Protein AF-A0A7X2PUK7-F1 (afdb_monomer)

Radius of gyration: 22.52 Å; Cα contacts (8 Å, |Δi|>4): 638; chains: 1; bounding box: 55×41×62 Å

Secondary structure (DSSP, 8-state):
---EEEEEEEE-TTSPBP-SEEEEEEEESSSS--EEEEEEETTS-EEEEEEPPTTT-EEEEEEE-TTBPPEEEEEE--TTS-EEEEEEPPBPGGG--EEEPPPGGG-THHHHHHHT-TT-TT-TT--HHHHHTTS-HHHHHHHHHHHHHHHH-B-TTS-BSGGGEEEEEEE-SSEEEEEE-THHHHHHHHTTTTTSEEEE--TT--PPTTPEEEEEEEE--SSSEEEEEEEE-TTT--EEEEEEEE-TTTHHHHHTBSS---SSPPHHHHHHHHHHTT----S-EEE-

Mean predicted aligned error: 4.87 Å

Solvent-accessible surface area (backbone atoms only — not comparable to full-atom values): 15326 Å² total; per-residue (Å²): 129,54,74,25,30,38,40,36,39,43,21,31,48,86,69,46,58,37,86,49,55,28,36,38,40,33,41,38,75,83,59,99,58,69,47,73,49,69,75,39,61,28,66,44,79,39,76,52,69,60,33,49,30,51,95,69,13,42,28,40,38,36,42,40,37,91,46,33,44,37,31,47,49,78,47,66,25,45,66,99,46,67,25,78,49,78,46,62,38,44,72,28,68,94,43,53,78,49,68,53,66,63,58,66,91,71,44,62,75,57,35,58,33,34,52,52,14,58,63,25,63,96,37,78,85,24,34,26,62,60,34,59,75,64,49,53,70,53,33,47,45,17,50,34,43,53,47,38,51,27,52,69,42,59,43,88,86,70,48,30,53,40,80,33,53,54,24,45,40,35,74,39,33,48,35,38,32,28,36,35,47,69,62,50,62,55,45,50,60,59,20,37,82,75,56,50,28,44,80,49,86,43,84,89,63,78,64,63,83,81,31,40,80,71,55,21,34,29,38,67,53,93,51,62,21,49,32,46,31,35,26,35,25,84,87,82,66,48,31,36,32,48,35,36,59,44,50,87,78,20,66,42,63,75,49,31,38,79,63,87,83,78,74,81,71,49,28,65,55,51,44,42,43,34,32,51,71,67,69,40,74,49,70,60,45,83,35,101

Foldseek 3Di:
DFWEKAKEAEAALQRQFDQFFKKKWKAFPPDRDIDIDGRDGNNDTDMDTRAHAPPRRKTWMWMGDPQFFIFIDIDHTHPPDYHYDYAYTYGDPVNFPDKFFDQLVPLPLVQQQQQLAQAAPPQHRDGRNRSQVPDDPLQNLQSLLQLLQQCVDAFPVRHGNNVFFRYWHYTDSFWTKTWGDPVSVVRLVVCVVVQQKDWDDPVVPDDDPPWDWDTKIWGPDPAQIWIWTWTARPVVRIIMTTIGTDRVVPLCVVNVGPDPPDDPDTSSSSCSCCSNPVVGDSRMDTDD

Structure (mmCIF, N/CA/C/O backbone):
data_AF-A0A7X2PUK7-F1
#
_entry.id   AF-A0A7X2PUK7-F1
#
loop_
_atom_site.group_PDB
_atom_site.id
_atom_site.type_symbol
_atom_site.label_atom_id
_atom_site.label_alt_id
_atom_site.label_comp_id
_atom_site.label_asym_id
_atom_site.label_entity_id
_atom_site.label_seq_id
_atom_site.pdbx_PDB_ins_code
_atom_site.Cartn_x
_atom_site.Cartn_y
_atom_site.Cartn_z
_atom_site.occupancy
_atom_site.B_iso_or_equiv
_atom_site.auth_seq_id
_atom_site.auth_comp_id
_atom_site.auth_asym_id
_atom_site.auth_atom_id
_atom_site.pdbx_PDB_model_num
ATOM 1 N N . MET A 1 1 ? -25.308 5.442 38.812 1.00 70.06 1 MET A N 1
ATOM 2 C CA . MET A 1 1 ? -24.515 4.326 38.249 1.00 70.06 1 MET A CA 1
ATOM 3 C C . MET A 1 1 ? -24.231 4.661 36.797 1.00 70.06 1 MET A C 1
ATOM 5 O O . MET A 1 1 ? -25.097 5.298 36.216 1.00 70.06 1 MET A O 1
ATOM 9 N N . PRO A 1 2 ? -23.060 4.310 36.242 1.00 85.81 2 PRO A N 1
ATOM 10 C CA . PRO A 1 2 ? -22.762 4.585 34.840 1.00 85.81 2 PRO A CA 1
ATOM 11 C C . PRO A 1 2 ? -23.729 3.821 33.926 1.00 85.81 2 PRO A C 1
ATOM 13 O O . PRO A 1 2 ? -23.904 2.613 34.087 1.00 85.81 2 PRO A O 1
ATOM 16 N N . ASP A 1 3 ? -24.352 4.530 32.994 1.00 92.31 3 ASP A N 1
ATOM 17 C CA . ASP A 1 3 ? -25.364 4.054 32.044 1.00 92.31 3 ASP A CA 1
ATOM 18 C C . ASP A 1 3 ? -25.011 4.369 30.580 1.00 92.31 3 ASP A C 1
ATOM 20 O O . ASP A 1 3 ? -25.709 3.922 29.666 1.00 92.31 3 ASP A O 1
ATOM 24 N N . GLY A 1 4 ? -23.882 5.046 30.357 1.00 96.44 4 GLY A N 1
ATOM 25 C CA . GLY A 1 4 ? -23.347 5.349 29.041 1.00 96.44 4 GLY A CA 1
ATOM 26 C C . GLY A 1 4 ? -23.057 4.090 28.227 1.00 96.44 4 GLY A C 1
ATOM 27 O O . GLY A 1 4 ? -22.739 3.015 28.760 1.00 96.44 4 GLY A O 1
ATOM 28 N N . LYS A 1 5 ? -23.168 4.238 26.906 1.00 97.38 5 LYS A N 1
ATOM 29 C CA . LYS A 1 5 ? -23.023 3.152 25.932 1.00 97.38 5 LYS A CA 1
ATOM 30 C C . LYS A 1 5 ? -22.061 3.532 24.817 1.00 97.38 5 LYS A C 1
ATOM 32 O O . LYS A 1 5 ? -22.002 4.689 24.403 1.00 97.38 5 LYS A O 1
ATOM 37 N N . LEU A 1 6 ? -21.357 2.530 24.311 1.00 97.88 6 LEU A N 1
ATOM 38 C CA . LEU A 1 6 ? -20.517 2.600 23.128 1.00 97.88 6 LEU A CA 1
ATOM 39 C C . LEU A 1 6 ? -20.984 1.533 22.135 1.00 97.88 6 LEU A C 1
ATOM 41 O O . LEU A 1 6 ? -20.973 0.348 22.452 1.00 97.88 6 LEU A O 1
ATOM 45 N N . GLU A 1 7 ? -21.407 1.976 20.960 1.00 98.06 7 GLU A N 1
ATOM 46 C CA . GLU A 1 7 ? -21.759 1.157 19.802 1.00 98.06 7 GLU A CA 1
ATOM 47 C C . GLU A 1 7 ? -20.549 1.132 18.856 1.00 98.06 7 GLU A C 1
ATOM 49 O O . GLU A 1 7 ? -20.041 2.189 18.461 1.00 98.06 7 GLU A O 1
ATOM 54 N N . LEU A 1 8 ? -20.064 -0.070 18.548 1.00 97.12 8 LEU A N 1
ATOM 55 C CA . LEU A 1 8 ? -18.836 -0.320 17.802 1.00 97.12 8 LEU A CA 1
ATOM 56 C C . LEU A 1 8 ? -19.111 -1.114 16.537 1.00 97.12 8 LEU A C 1
ATOM 58 O O . LEU A 1 8 ? -19.755 -2.159 16.577 1.00 97.12 8 LEU A O 1
ATOM 62 N N . GLU A 1 9 ? -18.532 -0.642 15.447 1.00 97.50 9 GLU A N 1
ATOM 63 C CA . GLU A 1 9 ? -18.401 -1.380 14.199 1.00 97.50 9 GLU A CA 1
ATOM 64 C C . GLU A 1 9 ? -16.918 -1.596 13.922 1.00 97.50 9 GLU A C 1
ATOM 66 O O . GLU A 1 9 ? -16.118 -0.661 14.017 1.00 97.50 9 GLU A O 1
ATOM 71 N N . LEU A 1 10 ? -16.538 -2.831 13.614 1.00 97.19 10 LEU A N 1
ATOM 72 C CA . LEU A 1 10 ? -15.151 -3.198 13.375 1.00 97.19 10 LEU A CA 1
ATOM 73 C C . LEU A 1 10 ? -15.023 -3.676 11.937 1.00 97.19 10 LEU A C 1
ATOM 75 O O . LEU A 1 10 ? -15.649 -4.660 11.552 1.00 97.19 10 LEU A O 1
ATOM 79 N N . MET A 1 11 ? -14.226 -2.957 11.159 1.00 96.88 11 MET A N 1
ATOM 80 C CA . MET A 1 11 ? -14.110 -3.138 9.717 1.00 96.88 11 MET A CA 1
ATOM 81 C C . MET A 1 11 ? -12.669 -3.471 9.340 1.00 96.88 11 MET A C 1
ATOM 83 O O . MET A 1 11 ? -11.735 -3.099 10.053 1.00 96.88 11 MET A O 1
ATOM 87 N N . ASP A 1 12 ? -12.467 -4.138 8.214 1.00 96.00 12 ASP A N 1
ATOM 88 C CA . ASP A 1 12 ? -11.157 -4.240 7.581 1.00 96.00 12 ASP A CA 1
ATOM 89 C C . ASP A 1 12 ? -10.825 -2.974 6.761 1.00 96.00 12 ASP A C 1
ATOM 91 O O . ASP A 1 12 ? -11.570 -1.988 6.750 1.00 96.00 12 ASP A O 1
ATOM 95 N N . VAL A 1 13 ? -9.680 -2.975 6.070 1.00 96.19 13 VAL A N 1
ATOM 96 C CA . VAL A 1 13 ? -9.261 -1.843 5.220 1.00 96.19 13 VAL A CA 1
ATOM 97 C C . VAL A 1 13 ? -10.134 -1.640 3.978 1.00 96.19 13 VAL A C 1
ATOM 99 O O . VAL A 1 13 ? -10.031 -0.591 3.351 1.00 96.19 13 VAL A O 1
ATOM 102 N N . HIS A 1 14 ? -10.988 -2.602 3.627 1.00 95.94 14 HIS A N 1
ATOM 103 C CA . HIS A 1 14 ? -11.957 -2.505 2.535 1.00 95.94 14 HIS A CA 1
ATOM 104 C C . HIS A 1 14 ? -13.332 -2.012 3.007 1.00 95.94 14 HIS A C 1
ATOM 106 O O . HIS A 1 14 ? -14.217 -1.797 2.179 1.00 95.94 14 HIS A O 1
ATOM 112 N N . GLY A 1 15 ? -13.504 -1.784 4.313 1.00 94.88 15 GLY A N 1
ATOM 113 C CA . GLY A 1 15 ? -14.773 -1.367 4.903 1.00 94.88 15 GLY A CA 1
ATOM 114 C C . GLY A 1 15 ? -15.746 -2.524 5.130 1.00 94.88 15 GLY A C 1
ATOM 115 O O . GLY A 1 15 ? -16.933 -2.276 5.334 1.00 94.88 15 GLY A O 1
ATOM 116 N N . GLU A 1 16 ? -15.269 -3.770 5.088 1.00 94.81 16 GLU A N 1
ATOM 117 C CA . GLU A 1 16 ? -16.078 -4.959 5.348 1.00 94.81 16 GLU A CA 1
ATOM 118 C C . GLU A 1 16 ? -16.019 -5.332 6.839 1.00 94.81 16 GLU A C 1
ATOM 120 O O . GLU A 1 16 ? -14.943 -5.243 7.440 1.00 94.81 16 GLU A O 1
ATOM 125 N N . PRO A 1 17 ? -17.134 -5.759 7.467 1.00 95.50 17 PRO A N 1
ATOM 126 C CA . PRO A 1 17 ? -17.125 -6.194 8.860 1.00 95.50 17 PRO A CA 1
ATOM 127 C C . PRO A 1 17 ? -16.143 -7.341 9.091 1.00 95.50 17 PRO A C 1
ATOM 129 O O . PRO A 1 17 ? -16.107 -8.304 8.323 1.00 95.50 17 PRO A O 1
ATOM 132 N N . ILE A 1 18 ? -15.377 -7.281 10.180 1.00 93.69 18 ILE A N 1
ATOM 133 C CA . ILE A 1 18 ? -14.455 -8.371 10.508 1.00 93.69 18 ILE A CA 1
ATOM 134 C C . ILE A 1 18 ? -15.260 -9.608 10.954 1.00 93.69 18 ILE A C 1
ATOM 136 O O . ILE A 1 18 ? -15.972 -9.598 11.955 1.00 93.69 18 ILE A O 1
ATOM 140 N N . GLY A 1 19 ? -15.156 -10.703 10.202 1.00 91.62 19 GLY A N 1
ATOM 141 C CA . GLY A 1 19 ? -15.958 -11.921 10.396 1.00 91.62 19 GLY A CA 1
ATOM 142 C C . GLY A 1 19 ? -15.490 -12.850 11.524 1.00 91.62 19 GLY A C 1
ATOM 143 O O . GLY A 1 19 ? -15.599 -14.065 11.389 1.00 91.62 19 GLY A O 1
ATOM 144 N N . GLN A 1 20 ? -14.915 -12.315 12.603 1.00 93.94 20 GLN A N 1
ATOM 145 C CA . GLN A 1 20 ? -14.344 -13.103 13.702 1.00 93.94 20 GLN A CA 1
ATOM 146 C C . GLN A 1 20 ? -14.719 -12.536 15.073 1.00 93.94 20 GLN A C 1
ATOM 148 O O . GLN A 1 20 ? -15.108 -11.377 15.204 1.00 93.94 20 GLN A O 1
ATOM 153 N N . HIS A 1 21 ? -14.549 -13.345 16.116 1.00 96.69 21 HIS A N 1
ATOM 154 C CA . HIS A 1 21 ? -14.713 -12.883 17.489 1.00 96.69 21 HIS A CA 1
ATOM 155 C C . HIS A 1 21 ? -13.504 -12.059 17.955 1.00 96.69 21 HIS A C 1
ATOM 157 O O . HIS A 1 21 ? -12.359 -12.345 17.593 1.00 96.69 21 HIS A O 1
ATOM 163 N N . VAL A 1 22 ? -13.755 -11.045 18.785 1.00 97.19 22 VAL A N 1
ATOM 164 C CA . VAL A 1 22 ? -12.729 -10.120 19.292 1.00 97.19 22 VAL A CA 1
ATOM 165 C C . VAL A 1 22 ? -12.821 -9.907 20.799 1.00 97.19 22 VAL A C 1
ATOM 167 O O . VAL A 1 22 ? -13.838 -10.181 21.438 1.00 97.19 22 VAL A O 1
ATOM 170 N N . ASN A 1 23 ? -11.753 -9.357 21.372 1.00 97.69 23 ASN A N 1
ATOM 171 C CA . ASN A 1 23 ? -11.742 -8.836 22.733 1.00 97.69 23 ASN A CA 1
ATOM 172 C C . ASN A 1 23 ? -11.600 -7.313 22.709 1.00 97.69 23 ASN A C 1
ATOM 174 O O . ASN A 1 23 ? -10.726 -6.774 22.036 1.00 97.69 23 ASN A O 1
ATOM 178 N N . ILE A 1 24 ? -12.434 -6.620 23.481 1.00 97.69 24 ILE A N 1
ATOM 179 C CA . ILE A 1 24 ? -12.410 -5.164 23.617 1.00 97.69 24 ILE A CA 1
ATOM 180 C C . ILE A 1 24 ? -12.149 -4.813 25.074 1.00 97.69 24 ILE A C 1
ATOM 182 O O . ILE A 1 24 ? -12.892 -5.219 25.971 1.00 97.69 24 ILE A O 1
ATOM 186 N N . PHE A 1 25 ? -11.118 -4.011 25.299 1.00 97.69 25 PHE A N 1
ATOM 187 C CA . PHE A 1 25 ? -10.720 -3.512 26.605 1.00 97.69 25 PHE A CA 1
ATOM 188 C C . PHE A 1 25 ? -10.904 -1.999 26.631 1.00 97.69 25 PHE A C 1
ATOM 190 O O . PHE A 1 25 ? -10.373 -1.280 25.793 1.00 97.69 25 PHE A O 1
ATOM 197 N N . LEU A 1 26 ? -11.653 -1.500 27.605 1.00 97.56 26 LEU A N 1
ATOM 198 C CA . LEU A 1 26 ? -11.890 -0.079 27.825 1.00 97.56 26 LEU A CA 1
ATOM 199 C C . LEU A 1 26 ? -11.340 0.279 29.194 1.00 97.56 26 LEU A C 1
ATOM 201 O O . LEU A 1 26 ? -11.900 -0.113 30.216 1.00 97.56 26 LEU A O 1
ATOM 205 N N . ARG A 1 27 ? -10.248 1.037 29.207 1.00 96.62 27 ARG A N 1
ATOM 206 C CA . ARG A 1 27 ? -9.624 1.531 30.430 1.00 96.62 27 ARG A CA 1
ATOM 207 C C . ARG A 1 27 ? -10.014 2.978 30.663 1.00 96.62 27 ARG A C 1
ATOM 209 O O . ARG A 1 27 ? -9.661 3.851 29.863 1.00 96.62 27 ARG A O 1
ATOM 216 N N . HIS A 1 28 ? -10.720 3.247 31.751 1.00 96.12 28 HIS A N 1
ATOM 217 C CA . HIS A 1 28 ? -11.090 4.616 32.091 1.00 96.12 28 HIS A CA 1
ATOM 218 C C . HIS A 1 28 ? -9.831 5.415 32.473 1.00 96.12 28 HIS A C 1
ATOM 220 O O . HIS A 1 28 ? -8.914 4.887 33.099 1.00 96.12 28 HIS A O 1
ATOM 226 N N . GLN A 1 29 ? -9.737 6.681 32.054 1.00 93.94 29 GLN A N 1
ATOM 227 C CA . GLN A 1 29 ? -8.478 7.437 32.173 1.00 93.94 29 GLN A CA 1
ATOM 228 C C . GLN A 1 29 ? -8.237 8.087 33.541 1.00 93.94 29 GLN A C 1
ATOM 230 O O . GLN A 1 29 ? -7.104 8.442 33.854 1.00 93.94 29 GLN A O 1
ATOM 235 N N . THR A 1 30 ? -9.275 8.236 34.365 1.00 90.12 30 THR A N 1
ATOM 236 C CA . THR A 1 30 ? -9.157 8.832 35.712 1.00 90.12 30 THR A CA 1
ATOM 237 C C . THR A 1 30 ? -9.736 7.961 36.831 1.00 90.12 30 THR A C 1
ATOM 239 O O . THR A 1 30 ? -9.083 7.744 37.845 1.00 90.12 30 THR A O 1
ATOM 242 N N . LEU A 1 31 ? -10.957 7.457 36.659 1.00 91.31 31 LEU A N 1
ATOM 243 C CA . LEU A 1 31 ? -11.645 6.565 37.595 1.00 91.31 31 LEU A CA 1
ATOM 244 C C . LEU A 1 31 ? -11.269 5.090 37.392 1.00 91.31 31 LEU A C 1
ATOM 246 O O . LEU A 1 31 ? -10.912 4.680 36.292 1.00 91.31 31 LEU A O 1
ATOM 250 N N . SER A 1 32 ? -11.454 4.271 38.430 1.00 89.62 32 SER A N 1
ATOM 251 C CA . SER A 1 32 ? -11.362 2.806 38.349 1.00 89.62 32 SER A CA 1
ATOM 252 C C . SER A 1 32 ? -12.644 2.207 37.757 1.00 89.62 32 SER A C 1
ATOM 254 O O . SER A 1 32 ? -13.437 1.584 38.463 1.00 89.62 32 SER A O 1
ATOM 256 N N . ASN A 1 33 ? -12.883 2.437 36.465 1.00 92.06 33 ASN A N 1
ATOM 257 C CA . ASN A 1 33 ? -14.033 1.895 35.737 1.00 92.06 33 ASN A CA 1
ATOM 258 C C . ASN A 1 33 ? -13.591 1.186 34.456 1.00 92.06 33 ASN A C 1
ATOM 260 O O . ASN A 1 33 ? -13.896 1.626 33.355 1.00 92.06 33 ASN A O 1
ATOM 264 N N . ASP A 1 34 ? -12.870 0.083 34.592 1.00 95.06 34 ASP A N 1
ATOM 265 C CA . ASP A 1 34 ? -12.449 -0.688 33.427 1.00 95.06 34 ASP A CA 1
ATOM 266 C C . ASP A 1 34 ? -13.572 -1.623 32.969 1.00 95.06 34 ASP A C 1
ATOM 268 O O . ASP A 1 34 ? -14.269 -2.244 33.777 1.00 95.06 34 ASP A O 1
ATOM 272 N N . ARG A 1 35 ? -13.759 -1.720 31.653 1.00 96.12 35 ARG A N 1
ATOM 273 C CA . ARG A 1 35 ? -14.722 -2.625 31.022 1.00 96.12 35 ARG A CA 1
ATOM 274 C C . ARG A 1 35 ? -14.009 -3.550 30.058 1.00 96.12 35 ARG A C 1
ATOM 276 O O . ARG A 1 35 ? -13.063 -3.158 29.382 1.00 96.12 35 ARG A O 1
ATOM 283 N N . VAL A 1 36 ? -14.498 -4.781 29.988 1.00 96.19 36 VAL A N 1
ATOM 284 C CA . VAL A 1 36 ? -14.017 -5.775 29.035 1.00 96.19 36 VAL A CA 1
ATOM 285 C C . VAL A 1 36 ? -15.223 -6.446 28.399 1.00 96.19 36 VAL A C 1
ATOM 287 O O . VAL A 1 36 ? -16.085 -6.956 29.114 1.00 96.19 36 VAL A O 1
ATOM 290 N N . ALA A 1 37 ? -15.271 -6.452 27.072 1.00 96.19 37 ALA A N 1
ATOM 291 C CA . ALA A 1 37 ? -16.156 -7.309 26.298 1.00 96.19 37 ALA A CA 1
ATOM 292 C C . ALA A 1 37 ? -15.284 -8.400 25.671 1.00 96.19 37 ALA A C 1
ATOM 294 O O . ALA A 1 37 ? -14.390 -8.099 24.884 1.00 96.19 37 ALA A O 1
ATOM 295 N N . ARG A 1 38 ? -15.471 -9.649 26.102 1.00 96.44 38 ARG A N 1
ATOM 296 C CA . ARG A 1 38 ? -14.668 -10.788 25.642 1.00 96.44 38 ARG A CA 1
ATOM 297 C C . ARG A 1 38 ? -15.444 -11.593 24.624 1.00 96.44 38 ARG A C 1
ATOM 299 O O . ARG A 1 38 ? -16.647 -11.759 24.806 1.00 96.44 38 ARG A O 1
ATOM 306 N N . ASP A 1 39 ? -14.722 -12.129 23.650 1.00 96.25 39 ASP A N 1
ATOM 307 C CA . ASP A 1 39 ? -15.243 -13.097 22.685 1.00 96.25 39 ASP A CA 1
ATOM 308 C C . ASP A 1 39 ? -16.547 -12.635 22.008 1.00 96.25 39 ASP A C 1
ATOM 310 O O . ASP A 1 39 ? -17.509 -13.389 21.876 1.00 96.25 39 ASP A O 1
ATOM 314 N N . VAL A 1 40 ? -16.604 -11.356 21.628 1.00 96.44 40 VAL A N 1
ATOM 315 C CA . VAL A 1 40 ? -17.785 -10.770 20.982 1.00 96.44 40 VAL A CA 1
ATOM 316 C C . VAL A 1 40 ? -17.692 -10.909 19.469 1.00 96.44 40 VAL A C 1
ATOM 318 O O . VAL A 1 40 ? -16.634 -10.662 18.894 1.00 96.44 40 VAL A O 1
ATOM 321 N N . ASP A 1 41 ? -18.801 -11.285 18.837 1.00 96.19 41 ASP A N 1
ATOM 322 C CA . ASP A 1 41 ? -18.920 -11.392 17.382 1.00 96.19 41 ASP A CA 1
ATOM 323 C C . ASP A 1 41 ? -18.852 -9.999 16.740 1.00 96.19 41 ASP A C 1
ATOM 325 O O . ASP A 1 41 ? -19.728 -9.157 16.958 1.00 96.19 41 ASP A O 1
ATOM 329 N N . ALA A 1 42 ? -17.796 -9.755 15.965 1.00 95.75 42 ALA A N 1
ATOM 330 C CA . ALA A 1 42 ? -17.558 -8.480 15.303 1.00 95.75 42 ALA A CA 1
ATOM 331 C C . ALA A 1 42 ? -18.145 -8.389 13.884 1.00 95.75 42 ALA A C 1
ATOM 333 O O . ALA A 1 42 ? -17.995 -7.354 13.236 1.00 95.75 42 ALA A O 1
ATOM 334 N N . SER A 1 43 ? -18.884 -9.412 13.434 1.00 93.94 43 SER A N 1
ATOM 335 C CA . SER A 1 43 ? -19.711 -9.321 12.223 1.00 93.94 43 SER A CA 1
ATOM 336 C C . SER A 1 43 ? -20.948 -8.431 12.416 1.00 93.94 43 SER A C 1
ATOM 338 O O . SER A 1 43 ? -21.603 -8.050 11.445 1.00 93.94 43 SER A O 1
ATOM 340 N N . GLN A 1 44 ? -21.278 -8.103 13.669 1.00 92.62 44 GLN A N 1
ATOM 341 C CA . GLN A 1 44 ? -22.417 -7.283 14.073 1.00 92.62 44 GLN A CA 1
ATOM 342 C C . GLN A 1 44 ? -21.947 -6.027 14.820 1.00 92.62 44 GLN A C 1
ATOM 344 O O . GLN A 1 44 ? -20.823 -5.953 15.317 1.00 92.62 44 GLN A O 1
ATOM 349 N N . THR A 1 45 ? -22.839 -5.044 14.976 1.00 96.19 45 THR A N 1
ATOM 350 C CA . THR A 1 45 ? -22.589 -3.907 15.870 1.00 96.19 45 THR A CA 1
ATOM 351 C C . THR A 1 45 ? -22.465 -4.388 17.319 1.00 96.19 45 THR A C 1
ATOM 353 O O . THR A 1 45 ? -23.403 -4.948 17.891 1.00 96.19 45 THR A O 1
ATOM 356 N N . ILE A 1 46 ? -21.326 -4.109 17.949 1.00 97.00 46 ILE A N 1
ATOM 357 C CA . ILE A 1 46 ? -21.048 -4.470 19.340 1.00 97.00 46 ILE A CA 1
ATOM 358 C C . ILE A 1 46 ? -21.491 -3.329 20.257 1.00 97.00 46 ILE A C 1
ATOM 360 O O . ILE A 1 46 ? -21.156 -2.170 20.025 1.00 97.00 46 ILE A O 1
ATOM 364 N N . VAL A 1 47 ? -22.196 -3.644 21.346 1.00 97.44 47 VAL A N 1
ATOM 365 C CA . VAL A 1 47 ? -22.626 -2.649 22.341 1.00 97.44 47 VAL A CA 1
ATOM 366 C C . VAL A 1 47 ? -21.929 -2.892 23.674 1.00 97.44 47 VAL A C 1
ATOM 368 O O . VAL A 1 47 ? -22.214 -3.867 24.368 1.00 97.44 47 VAL A O 1
ATOM 371 N N . VAL A 1 48 ? -21.069 -1.961 24.088 1.00 97.06 48 VAL A N 1
ATOM 372 C CA . VAL A 1 48 ? -20.483 -1.948 25.434 1.00 97.06 48 VAL A CA 1
ATOM 373 C C . VAL A 1 48 ? -21.232 -0.948 26.307 1.00 97.06 48 VAL A C 1
ATOM 375 O O . VAL A 1 48 ? -21.285 0.242 26.009 1.00 97.06 48 VAL A O 1
ATOM 378 N N . SER A 1 49 ? -21.829 -1.434 27.394 1.00 96.38 49 SER A N 1
ATOM 379 C CA . SER A 1 49 ? -22.648 -0.632 28.314 1.00 96.38 49 SER A CA 1
ATOM 380 C C . SER A 1 49 ? -21.963 -0.402 29.662 1.00 96.38 49 SER A C 1
ATOM 382 O O . SER A 1 49 ? -20.971 -1.049 30.007 1.00 96.38 49 SER A O 1
ATOM 384 N N . GLY A 1 50 ? -22.541 0.490 30.468 1.00 95.56 50 GLY A N 1
ATOM 385 C CA . GLY A 1 50 ? -22.085 0.749 31.831 1.00 95.56 50 GLY A CA 1
ATOM 386 C C . GLY A 1 50 ? -20.845 1.637 31.884 1.00 95.56 50 GLY A C 1
ATOM 387 O O . GLY A 1 50 ? -20.004 1.462 32.773 1.00 95.56 50 GLY A O 1
ATOM 388 N N . LEU A 1 51 ? -20.722 2.551 30.924 1.00 96.94 51 LEU A N 1
ATOM 389 C CA . LEU A 1 51 ? -19.638 3.519 30.826 1.00 96.94 51 LEU A CA 1
ATOM 390 C C . LEU A 1 51 ? -20.046 4.846 31.478 1.00 96.94 51 LEU A C 1
ATOM 392 O O . LEU A 1 51 ? -21.222 5.201 31.524 1.00 96.94 51 LEU A O 1
ATOM 396 N N . HIS A 1 52 ? -19.073 5.582 32.003 1.00 96.81 52 HIS A N 1
ATOM 397 C CA . HIS A 1 52 ? -19.261 6.969 32.397 1.00 96.81 52 HIS A CA 1
ATOM 398 C C . HIS A 1 52 ? -19.463 7.820 31.151 1.00 96.81 52 HIS A C 1
ATOM 400 O O . HIS A 1 52 ? -18.807 7.605 30.134 1.00 96.81 52 HIS A O 1
ATOM 406 N N . GLU A 1 53 ? -20.345 8.802 31.252 1.00 96.25 53 GLU A N 1
ATOM 407 C CA . GLU A 1 53 ? -20.563 9.804 30.219 1.00 96.25 53 GLU A CA 1
ATOM 408 C C . GLU A 1 53 ? -19.729 11.066 30.490 1.00 96.25 53 GLU A C 1
ATOM 410 O O . GLU A 1 53 ? -19.139 11.249 31.563 1.00 96.25 53 GLU A O 1
ATOM 415 N N . ALA A 1 54 ? -19.659 11.960 29.505 1.00 92.44 54 ALA A N 1
ATOM 416 C CA . ALA A 1 54 ? -19.053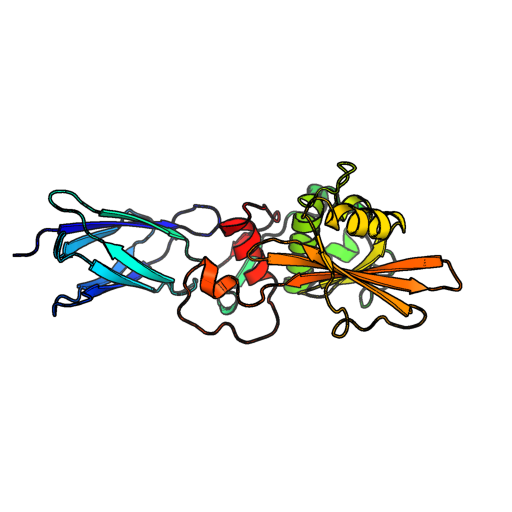 13.275 29.650 1.00 92.44 54 ALA A CA 1
ATOM 417 C C . ALA A 1 54 ? -19.614 14.012 30.889 1.00 92.44 54 ALA A C 1
ATOM 419 O O . ALA A 1 54 ? -20.821 13.972 31.129 1.00 92.44 54 ALA A O 1
ATOM 420 N N . PRO A 1 55 ? -18.760 14.698 31.673 1.00 91.06 55 PRO A N 1
ATOM 421 C CA . PRO A 1 55 ?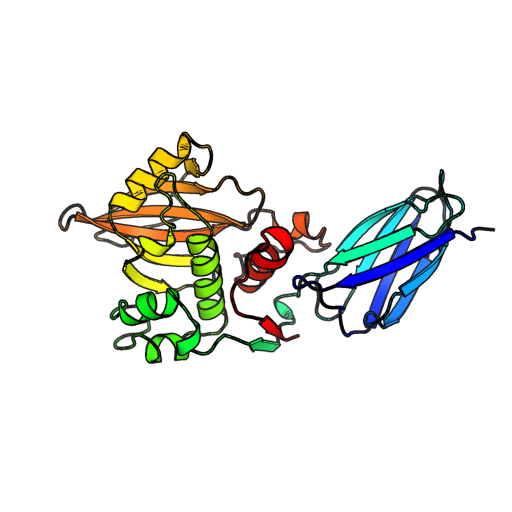 -17.362 15.040 31.376 1.00 91.06 55 PRO A CA 1
ATOM 422 C C . PRO A 1 55 ? -16.330 13.965 31.760 1.00 91.06 55 PRO A C 1
ATOM 424 O O . PRO A 1 55 ? -15.150 14.135 31.471 1.00 91.06 55 PRO A O 1
ATOM 427 N N . GLN A 1 56 ? -16.739 12.873 32.408 1.00 92.31 56 GLN A N 1
ATOM 428 C CA . GLN A 1 56 ? -15.815 11.843 32.898 1.00 92.31 56 GLN A CA 1
ATOM 429 C C . GLN A 1 56 ? -15.623 10.685 31.910 1.00 92.31 56 GLN A C 1
ATOM 431 O O . GLN A 1 56 ? -14.701 9.906 32.080 1.00 92.31 56 GLN A O 1
ATOM 436 N N . GLY A 1 57 ? -16.426 10.594 30.850 1.00 93.69 57 GLY A N 1
ATOM 437 C CA . GLY A 1 57 ? -16.482 9.454 29.933 1.00 93.69 57 GLY A CA 1
ATOM 438 C C . GLY A 1 57 ? -15.326 9.269 28.950 1.00 93.69 57 GLY A C 1
ATOM 439 O O . GLY A 1 57 ? -15.579 8.856 27.823 1.00 93.69 57 GLY A O 1
ATOM 440 N N . THR A 1 58 ? -14.081 9.570 29.319 1.00 96.56 58 THR A N 1
ATOM 441 C CA . THR A 1 58 ? -12.914 9.309 28.459 1.00 96.56 58 THR A CA 1
ATOM 442 C C . THR A 1 58 ? -12.265 7.976 28.812 1.00 96.56 58 THR A C 1
ATOM 444 O O . THR A 1 58 ? -11.762 7.770 29.922 1.00 96.56 58 THR A O 1
ATOM 447 N N . TYR A 1 59 ? -12.215 7.092 27.820 1.00 97.62 59 TYR A N 1
ATOM 448 C CA . TYR A 1 59 ? -11.618 5.767 27.899 1.00 97.62 59 TYR A CA 1
ATOM 449 C C . TYR A 1 59 ? -10.495 5.629 26.877 1.00 97.62 59 TYR A C 1
ATOM 451 O O . TYR A 1 59 ? -10.545 6.211 25.795 1.00 97.62 59 TYR A O 1
ATOM 459 N N . ARG A 1 60 ? -9.499 4.810 27.205 1.00 96.06 60 ARG A N 1
ATOM 460 C CA . ARG A 1 60 ? -8.601 4.216 26.218 1.00 96.06 60 ARG A CA 1
ATOM 461 C C . ARG A 1 60 ? -9.184 2.869 25.826 1.00 96.06 60 ARG A C 1
ATOM 463 O O . ARG A 1 60 ? -9.367 2.020 26.698 1.00 96.06 60 ARG A O 1
ATOM 470 N N . ILE A 1 61 ? -9.500 2.709 24.552 1.00 97.19 61 ILE A N 1
ATOM 471 C CA . ILE A 1 61 ? -9.983 1.463 23.976 1.00 97.19 61 ILE A CA 1
ATOM 472 C C . ILE A 1 61 ? -8.811 0.705 23.356 1.00 97.19 61 ILE A C 1
ATOM 474 O O . ILE A 1 61 ? -7.970 1.301 22.692 1.00 97.19 61 ILE A O 1
ATOM 478 N N . GLU A 1 62 ? -8.770 -0.599 23.579 1.00 97.19 62 GLU A N 1
ATOM 479 C CA . GLU A 1 62 ? -7.892 -1.552 22.912 1.00 97.19 62 GLU A CA 1
ATOM 480 C C . GLU A 1 62 ? -8.760 -2.671 22.337 1.00 97.19 62 GLU A C 1
ATOM 482 O O . GLU A 1 62 ? -9.603 -3.229 23.043 1.00 97.19 62 GLU A O 1
ATOM 487 N N . ILE A 1 63 ? -8.581 -2.958 21.052 1.00 96.69 63 ILE A N 1
ATOM 488 C CA . ILE A 1 63 ? -9.329 -3.981 20.322 1.00 96.69 63 ILE A CA 1
ATOM 489 C C . ILE A 1 63 ? -8.322 -5.024 19.856 1.00 96.69 63 ILE A C 1
ATOM 491 O O . ILE A 1 63 ? -7.394 -4.696 19.117 1.00 96.69 63 ILE A O 1
ATOM 495 N N . ASP A 1 64 ? -8.509 -6.265 20.294 1.00 95.50 64 ASP A N 1
ATOM 496 C CA . ASP A 1 64 ? -7.658 -7.397 19.947 1.00 95.50 64 ASP A CA 1
ATOM 497 C C . ASP A 1 64 ? -8.443 -8.453 19.171 1.00 95.50 64 ASP A C 1
ATOM 499 O O . ASP A 1 64 ? -9.532 -8.871 19.574 1.00 95.50 64 ASP A O 1
ATOM 503 N N . ALA A 1 65 ? -7.880 -8.867 18.042 1.00 95.25 65 ALA A N 1
ATOM 504 C CA . ALA A 1 65 ? -8.574 -9.619 17.014 1.00 95.25 65 ALA A CA 1
ATOM 505 C C . ALA A 1 65 ? -7.583 -10.626 16.382 1.00 95.25 65 ALA A C 1
ATOM 507 O O . ALA A 1 65 ? -6.541 -10.195 15.886 1.00 95.25 65 ALA A O 1
ATOM 508 N N . PRO A 1 66 ? -7.853 -11.950 16.386 1.00 94.62 66 PRO A N 1
ATOM 509 C CA . PRO A 1 66 ? -6.842 -12.988 16.121 1.00 94.62 66 PRO A CA 1
ATOM 510 C C . PRO A 1 66 ? -6.007 -12.819 14.841 1.00 94.62 66 PRO A C 1
ATOM 512 O O . PRO A 1 66 ? -4.779 -12.990 14.871 1.00 94.62 66 PRO A O 1
ATOM 515 N N . SER A 1 67 ? -6.674 -12.472 13.739 1.00 96.19 67 SER A N 1
ATOM 516 C CA . SER A 1 67 ? -6.075 -12.327 12.406 1.00 96.19 67 SER A CA 1
ATOM 517 C C . SER A 1 67 ? -5.613 -10.901 12.048 1.00 96.19 67 SER A C 1
ATOM 519 O O . SER A 1 67 ? -5.046 -10.671 10.979 1.00 96.19 67 SER A O 1
ATOM 521 N N . TYR A 1 68 ? -5.817 -9.928 12.938 1.00 95.44 68 TYR A N 1
ATOM 522 C CA . TYR A 1 68 ? -5.615 -8.506 12.654 1.00 95.44 68 TYR A CA 1
ATOM 523 C C . TYR A 1 68 ? -4.647 -7.879 13.659 1.00 95.44 68 TYR A C 1
ATOM 525 O O . TYR A 1 68 ? -4.230 -8.501 14.637 1.00 95.44 68 TYR A O 1
ATOM 533 N N . GLN A 1 69 ? -4.220 -6.652 13.386 1.00 93.00 69 GLN A N 1
ATOM 534 C CA . GLN A 1 69 ? -3.396 -5.891 14.316 1.00 93.00 69 GLN A CA 1
ATOM 535 C C . GLN A 1 69 ? -4.264 -5.295 15.419 1.00 93.00 69 GLN A C 1
ATOM 537 O O . GLN A 1 69 ? -5.334 -4.748 15.152 1.00 93.00 69 GLN A O 1
ATOM 542 N N . SER A 1 70 ? -3.777 -5.366 16.657 1.00 91.44 70 SER A N 1
ATOM 543 C CA . SER A 1 70 ? -4.475 -4.780 17.796 1.00 91.44 70 SER A CA 1
ATOM 544 C C . SER A 1 70 ? -4.408 -3.250 17.718 1.00 91.44 70 SER A C 1
ATOM 546 O O . SER A 1 70 ? -3.315 -2.683 17.634 1.00 91.44 70 SER A O 1
ATOM 548 N N . VAL A 1 71 ? -5.567 -2.593 17.766 1.00 91.81 71 VAL A N 1
ATOM 549 C CA . VAL A 1 71 ? -5.723 -1.131 17.647 1.00 91.81 71 VAL A CA 1
ATOM 550 C C . VAL A 1 71 ? -5.973 -0.518 19.023 1.00 91.81 71 VAL A C 1
ATOM 552 O O . VAL A 1 71 ? -6.738 -1.069 19.815 1.00 91.81 71 VAL A O 1
ATOM 555 N N . ASN A 1 72 ? -5.364 0.637 19.304 1.00 91.81 72 ASN A N 1
ATOM 556 C CA . ASN A 1 72 ? -5.519 1.366 20.561 1.00 91.81 72 ASN A CA 1
ATOM 557 C C . ASN A 1 72 ? -5.776 2.855 20.331 1.00 91.81 72 ASN A C 1
ATOM 559 O O . ASN A 1 72 ? -4.930 3.547 19.776 1.00 91.81 72 ASN A O 1
ATOM 563 N N . GLN A 1 73 ? -6.919 3.357 20.802 1.00 93.06 73 GLN A N 1
ATOM 564 C CA . GLN A 1 73 ? -7.301 4.762 20.644 1.00 93.06 73 GLN A CA 1
ATOM 565 C C . GLN A 1 73 ? -7.971 5.319 21.906 1.00 93.06 73 GLN A C 1
ATOM 567 O O . GLN A 1 73 ? -8.334 4.585 22.826 1.00 93.06 73 GLN A O 1
ATOM 572 N N . PHE A 1 74 ? -8.211 6.630 21.944 1.00 93.88 74 PHE A N 1
ATOM 573 C CA . PHE A 1 74 ? -9.124 7.223 22.923 1.00 93.88 74 PHE A CA 1
ATOM 574 C C . PHE A 1 74 ? -10.554 7.276 22.381 1.00 93.88 74 PHE A C 1
ATOM 576 O O . PHE A 1 74 ? -10.786 7.579 21.211 1.00 93.88 74 PHE A O 1
ATOM 583 N N . VAL A 1 75 ? -11.525 7.040 23.259 1.00 96.06 75 VAL A N 1
ATOM 584 C CA . VAL A 1 75 ? -12.949 7.210 22.978 1.00 96.06 75 VAL A CA 1
ATOM 585 C C . VAL A 1 75 ? -13.608 8.004 24.098 1.00 96.06 75 VAL A C 1
ATOM 587 O O . VAL A 1 75 ? -13.369 7.763 25.281 1.00 96.06 75 VAL A O 1
ATOM 590 N N . SER A 1 76 ? -14.439 8.969 23.712 1.00 96.19 76 SER A N 1
ATOM 591 C CA . SER A 1 76 ? -15.231 9.773 24.638 1.00 96.19 76 SER A CA 1
ATOM 592 C C . SER A 1 76 ? -16.702 9.407 24.509 1.00 96.19 76 SER A C 1
ATOM 594 O O . SER A 1 76 ? -17.256 9.418 23.408 1.00 96.19 76 SER A O 1
ATOM 596 N N . ILE A 1 77 ? -17.331 9.110 25.640 1.00 97.38 77 ILE A N 1
ATOM 597 C CA . ILE A 1 77 ? -18.751 8.789 25.737 1.00 97.38 77 ILE A CA 1
ATOM 598 C C . ILE A 1 77 ? -19.522 10.091 25.991 1.00 97.38 77 ILE A C 1
ATOM 600 O O . ILE A 1 77 ? -19.302 10.733 27.021 1.00 97.38 77 ILE A O 1
ATOM 604 N N . PRO A 1 78 ? -20.375 10.546 25.057 1.00 95.81 78 PRO A N 1
ATOM 605 C CA . PRO A 1 78 ? -21.143 11.774 25.225 1.00 95.81 78 PRO A CA 1
ATOM 606 C C . PRO A 1 78 ? -22.239 11.593 26.282 1.00 95.81 78 PRO A C 1
ATOM 608 O O . PRO A 1 78 ? -22.587 10.471 26.630 1.00 95.81 78 PRO A O 1
ATOM 611 N N . SER A 1 79 ? -22.792 12.702 26.781 1.00 95.06 79 SER A N 1
ATOM 612 C CA . SER A 1 79 ? -23.904 12.636 27.734 1.00 95.06 79 SER A CA 1
ATOM 613 C C . SER A 1 79 ? -25.254 12.422 27.049 1.00 95.06 79 SER A C 1
ATOM 615 O O . SER A 1 79 ? -25.533 13.037 26.015 1.00 95.06 79 SER A O 1
ATOM 617 N N . GLY A 1 80 ? -26.081 11.552 27.631 1.00 93.00 80 GLY A N 1
ATOM 618 C CA . GLY A 1 80 ? -27.470 11.309 27.250 1.00 93.00 80 GLY A CA 1
ATOM 619 C C . GLY A 1 80 ? -27.661 10.556 25.933 1.00 93.00 80 GLY A C 1
ATOM 620 O O . GLY A 1 80 ? -28.787 10.483 25.439 1.00 93.00 80 GLY A O 1
ATOM 621 N N . ARG A 1 81 ? -26.592 10.023 25.324 1.00 93.56 81 ARG A N 1
ATOM 622 C CA . ARG A 1 81 ? -26.672 9.243 24.079 1.00 93.56 81 ARG A CA 1
ATOM 623 C C . ARG A 1 81 ? -25.504 8.262 23.927 1.00 93.56 81 ARG A C 1
ATOM 625 O O . ARG A 1 81 ? -24.411 8.558 24.402 1.00 93.56 81 ARG A O 1
ATOM 632 N N . PRO A 1 82 ? -25.679 7.147 23.194 1.00 96.00 82 PRO A N 1
ATOM 633 C CA . PRO A 1 82 ? -24.567 6.262 22.861 1.00 96.00 82 PRO A CA 1
ATOM 634 C C . PRO A 1 82 ? -23.477 6.972 22.043 1.00 96.00 82 PRO A C 1
ATOM 636 O O . PRO A 1 82 ? -23.769 7.749 21.128 1.00 96.00 82 PRO A O 1
ATOM 639 N N . ALA A 1 83 ? -22.212 6.677 22.340 1.00 97.00 83 ALA A N 1
ATOM 640 C CA . ALA A 1 83 ? -21.115 6.929 21.413 1.00 97.00 83 ALA A CA 1
ATOM 641 C C . ALA A 1 83 ? -21.182 5.907 20.275 1.00 97.00 83 ALA A C 1
ATOM 643 O O . ALA A 1 83 ? -21.336 4.721 20.540 1.00 97.00 83 ALA A O 1
ATOM 644 N N . ARG A 1 84 ? -21.018 6.351 19.028 1.00 97.56 84 ARG A N 1
ATOM 645 C CA . ARG A 1 84 ? -20.892 5.474 17.855 1.00 97.56 84 ARG A CA 1
ATOM 646 C C . ARG A 1 84 ? -19.495 5.610 17.282 1.00 97.56 84 ARG A C 1
ATOM 648 O O . ARG A 1 84 ? -19.050 6.739 17.049 1.00 97.56 84 ARG A O 1
ATOM 655 N N . LYS A 1 85 ? -18.798 4.493 17.091 1.00 96.88 85 LYS A N 1
ATOM 656 C CA . LYS A 1 85 ? -17.447 4.474 16.528 1.00 96.88 85 LYS A CA 1
ATOM 657 C C . LYS A 1 85 ? -17.257 3.290 15.594 1.00 96.88 85 LYS A C 1
ATOM 659 O O . LYS A 1 85 ? -17.594 2.165 15.940 1.00 96.88 85 LYS A O 1
ATOM 664 N N . THR A 1 86 ? -16.628 3.568 14.462 1.00 96.12 86 THR A N 1
ATOM 665 C CA . THR A 1 86 ? -16.125 2.554 13.541 1.00 96.12 86 THR A CA 1
ATOM 666 C C . THR A 1 86 ? -14.607 2.517 13.664 1.00 96.12 86 THR A C 1
ATOM 668 O O . THR A 1 86 ? -13.968 3.573 13.669 1.00 96.12 86 THR A O 1
ATOM 671 N N . TYR A 1 87 ? -14.035 1.324 13.795 1.00 95.12 87 TYR A N 1
ATOM 672 C CA . TYR A 1 87 ? -12.590 1.111 13.819 1.00 95.12 87 TYR A CA 1
ATOM 673 C C . TYR A 1 87 ? -12.182 0.232 12.645 1.00 95.12 87 TYR A C 1
ATOM 675 O O . TYR A 1 87 ? -12.750 -0.839 12.448 1.00 95.12 87 TYR A O 1
ATOM 683 N N . THR A 1 88 ? -11.172 0.675 11.901 1.00 95.19 88 THR A N 1
ATOM 684 C CA . THR A 1 88 ? -10.518 -0.133 10.871 1.00 95.19 88 THR A CA 1
ATOM 685 C C . THR A 1 88 ? -9.377 -0.917 11.501 1.00 95.19 88 THR A C 1
ATOM 687 O O . THR A 1 88 ? -8.460 -0.327 12.076 1.00 95.19 88 THR A O 1
ATOM 690 N N . LEU A 1 89 ? -9.424 -2.239 11.386 1.00 95.25 89 LEU A N 1
ATOM 691 C CA . LEU A 1 89 ? -8.367 -3.135 11.820 1.00 95.25 89 LEU A CA 1
ATOM 692 C C . LEU A 1 89 ? -7.597 -3.591 10.579 1.00 95.25 89 LEU A C 1
ATOM 694 O O . LEU A 1 89 ? -8.185 -4.217 9.696 1.00 95.25 89 LEU A O 1
ATOM 698 N N . PRO A 1 90 ? -6.290 -3.308 10.475 1.00 95.12 90 PRO A N 1
ATOM 699 C CA . PRO A 1 90 ? -5.499 -3.826 9.377 1.00 95.12 90 PRO A CA 1
ATOM 700 C C . PRO A 1 90 ? -5.128 -5.288 9.646 1.00 95.12 90 PRO A C 1
ATOM 702 O O . PRO A 1 90 ? -4.851 -5.687 10.782 1.00 95.12 90 PRO A O 1
ATOM 705 N N . VAL A 1 91 ? -5.092 -6.093 8.590 1.00 95.88 91 VAL A N 1
ATOM 706 C CA . VAL A 1 91 ? -4.665 -7.494 8.654 1.00 95.88 91 VAL A CA 1
ATOM 707 C C . VAL A 1 91 ? -3.248 -7.600 9.220 1.00 95.88 91 VAL A C 1
ATOM 709 O O . VAL A 1 91 ? -2.343 -6.846 8.853 1.00 95.88 91 VAL A O 1
ATOM 712 N N . ASN A 1 92 ? -3.029 -8.579 10.097 1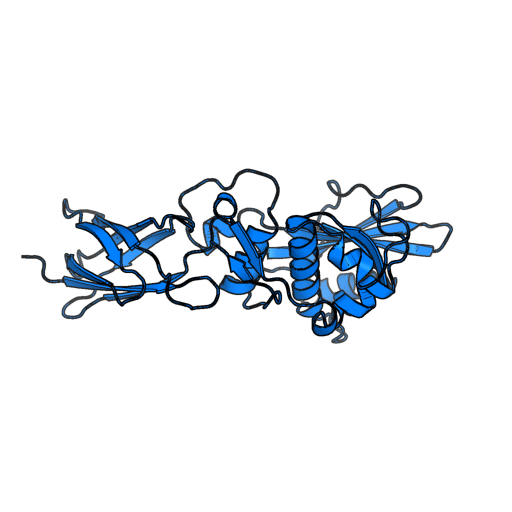.00 93.94 92 ASN A N 1
ATOM 713 C CA . ASN A 1 92 ? -1.688 -8.919 10.540 1.00 93.94 92 ASN A CA 1
ATOM 714 C C . ASN A 1 92 ? -0.994 -9.768 9.466 1.00 93.94 92 ASN A C 1
ATOM 716 O O . ASN A 1 92 ? -1.414 -10.890 9.192 1.00 93.94 92 ASN A O 1
ATOM 720 N N . LYS A 1 93 ? 0.106 -9.262 8.892 1.00 93.06 93 LYS A N 1
ATOM 721 C CA . LYS A 1 93 ? 0.880 -9.960 7.850 1.00 93.06 93 LYS A CA 1
ATOM 722 C C . LYS A 1 93 ? 1.281 -11.394 8.222 1.00 93.06 93 LYS A C 1
ATOM 724 O O . LYS A 1 93 ? 1.353 -12.238 7.339 1.00 93.06 93 LYS A O 1
ATOM 729 N N . ASP A 1 94 ? 1.512 -11.670 9.508 1.00 93.19 94 ASP A N 1
ATOM 730 C CA . ASP A 1 94 ? 1.951 -12.983 10.002 1.00 93.19 94 ASP A CA 1
ATOM 731 C C . ASP A 1 94 ? 0.777 -13.964 10.175 1.00 93.19 94 ASP A C 1
ATOM 733 O O . ASP A 1 94 ? 0.972 -15.123 10.540 1.00 93.19 94 ASP A O 1
ATOM 737 N N . ARG A 1 95 ? -0.452 -13.491 9.944 1.00 95.75 95 ARG A N 1
ATOM 738 C CA . ARG A 1 95 ? -1.696 -14.269 9.964 1.00 95.75 95 ARG A CA 1
ATOM 739 C C . ARG A 1 95 ? -2.264 -14.522 8.570 1.00 95.75 95 ARG A C 1
ATOM 741 O O . ARG A 1 95 ? -3.233 -15.256 8.451 1.00 95.75 95 ARG A O 1
ATOM 748 N N . VAL A 1 96 ? -1.656 -13.958 7.526 1.00 96.62 96 VAL A N 1
ATOM 749 C CA . VAL A 1 96 ? -2.073 -14.191 6.140 1.00 96.62 96 VAL A CA 1
ATOM 750 C C . VAL A 1 96 ? -1.789 -15.639 5.753 1.00 96.62 96 VAL A C 1
ATOM 752 O O . VAL A 1 96 ? -0.636 -16.072 5.756 1.00 96.62 96 VAL A O 1
ATOM 755 N N . VAL A 1 97 ? -2.840 -16.372 5.386 1.00 96.75 97 VAL A N 1
ATOM 756 C CA . VAL A 1 97 ? -2.752 -17.770 4.931 1.00 96.75 97 VAL A CA 1
ATOM 757 C C . VAL A 1 97 ? -2.760 -17.877 3.407 1.00 96.75 97 VAL A C 1
ATOM 759 O O . VAL A 1 97 ? -2.110 -18.757 2.838 1.00 96.75 97 VAL A O 1
ATOM 762 N N . ASP A 1 98 ? -3.432 -16.946 2.727 1.00 97.56 98 ASP A N 1
ATOM 763 C CA . ASP A 1 98 ? -3.485 -16.892 1.268 1.00 97.56 98 ASP A CA 1
ATOM 764 C C . ASP A 1 98 ? -3.647 -15.459 0.740 1.00 97.56 98 ASP A C 1
ATOM 766 O O . ASP A 1 98 ? -3.873 -14.518 1.500 1.00 97.56 98 ASP A O 1
ATOM 770 N N . VAL A 1 99 ? -3.485 -15.284 -0.571 1.00 98.25 99 VAL A N 1
ATOM 771 C CA . VAL A 1 99 ? -3.684 -14.004 -1.251 1.00 98.25 99 VAL A CA 1
ATOM 772 C C . VAL A 1 99 ? -4.450 -14.233 -2.546 1.00 98.25 99 VAL A C 1
ATOM 774 O O . VAL A 1 99 ? -3.991 -14.960 -3.427 1.00 98.25 99 VAL A O 1
ATOM 777 N N . ASN A 1 100 ? -5.591 -13.561 -2.673 1.00 98.25 100 ASN A N 1
ATOM 778 C CA . ASN A 1 100 ? -6.409 -13.582 -3.877 1.00 98.25 100 ASN A CA 1
ATOM 779 C C . ASN A 1 100 ? -5.903 -12.501 -4.826 1.00 98.25 100 ASN A C 1
ATOM 781 O O . ASN A 1 100 ? -6.300 -11.338 -4.728 1.00 98.25 100 ASN A O 1
ATOM 785 N N . PHE A 1 101 ? -4.981 -12.886 -5.703 1.00 98.56 101 PHE A N 1
ATOM 786 C CA . PHE A 1 101 ? -4.483 -12.023 -6.765 1.00 98.56 101 PHE A CA 1
ATOM 787 C C . PHE A 1 101 ? -5.417 -12.020 -7.983 1.00 98.56 101 PHE A C 1
ATOM 789 O O . PHE A 1 101 ? -6.044 -13.043 -8.269 1.00 98.56 101 PHE A O 1
ATOM 796 N N . PRO A 1 102 ? -5.484 -10.903 -8.726 1.00 98.38 102 PRO A N 1
ATOM 797 C CA . PRO A 1 102 ? -6.238 -10.843 -9.970 1.00 98.38 102 PRO A CA 1
ATOM 798 C C . PRO A 1 102 ? -5.608 -11.772 -11.024 1.00 98.38 102 PRO A C 1
ATOM 800 O O . PRO A 1 102 ? -4.384 -11.936 -11.057 1.00 98.38 102 PRO A O 1
ATOM 803 N N . PRO A 1 103 ? -6.406 -12.395 -11.907 1.00 98.25 103 PRO A N 1
ATOM 804 C CA . PRO A 1 103 ? -5.860 -13.178 -13.008 1.00 98.25 103 PRO A CA 1
ATOM 805 C C . PRO A 1 103 ? -5.061 -12.281 -13.966 1.00 98.25 103 PRO A C 1
ATOM 807 O O . PRO A 1 103 ? -5.296 -11.078 -14.065 1.00 98.25 103 PRO A O 1
ATOM 810 N N . PHE A 1 104 ? -4.128 -12.878 -14.716 1.00 98.44 104 PHE A N 1
ATOM 811 C CA . PHE A 1 104 ? -3.203 -12.134 -15.584 1.00 98.44 104 PHE A CA 1
ATOM 812 C C . PHE A 1 104 ? -3.906 -11.187 -16.574 1.00 98.44 104 PHE A C 1
ATOM 814 O O . PHE A 1 104 ? -3.436 -10.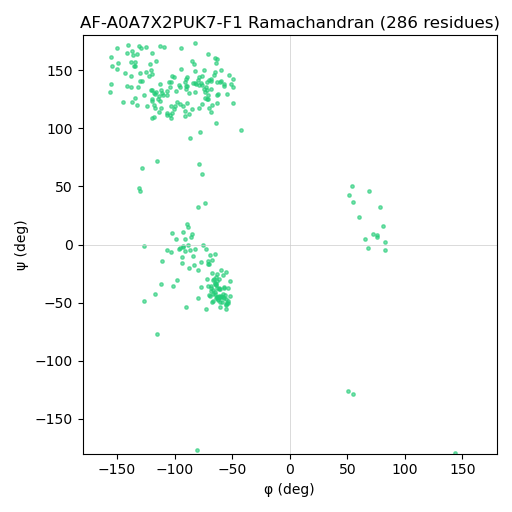076 -16.822 1.00 98.44 104 PHE A O 1
ATOM 821 N N . ASP A 1 105 ? -5.051 -11.604 -17.114 1.00 97.81 105 ASP A N 1
ATOM 822 C CA . ASP A 1 105 ? -5.816 -10.812 -18.077 1.00 97.81 105 ASP A CA 1
ATOM 823 C C . ASP A 1 105 ? -6.491 -9.571 -17.464 1.00 97.81 105 ASP A C 1
ATOM 825 O O . ASP A 1 105 ? -6.832 -8.646 -18.199 1.00 97.81 105 ASP A O 1
ATOM 829 N N . GLU A 1 106 ? -6.619 -9.504 -16.135 1.00 97.75 106 GLU A N 1
ATOM 830 C CA . GLU A 1 106 ? -7.240 -8.396 -15.394 1.00 97.75 106 GLU A CA 1
ATOM 831 C C . GLU A 1 106 ? -6.211 -7.410 -14.808 1.00 97.75 106 GLU A C 1
ATOM 833 O O . GLU A 1 106 ? -6.572 -6.449 -14.134 1.00 97.75 106 GLU A O 1
ATOM 838 N N . LEU A 1 107 ? -4.916 -7.583 -15.103 1.00 97.19 107 LEU A N 1
ATOM 839 C CA . LEU A 1 107 ? -3.830 -6.760 -14.548 1.00 97.19 107 LEU A CA 1
ATOM 840 C C . LEU A 1 107 ? -3.734 -5.328 -15.106 1.00 97.19 107 LEU A C 1
ATOM 842 O O . LEU A 1 107 ? -2.868 -4.554 -14.685 1.00 97.19 107 LEU A O 1
ATOM 846 N N . GLY A 1 108 ? -4.568 -4.957 -16.08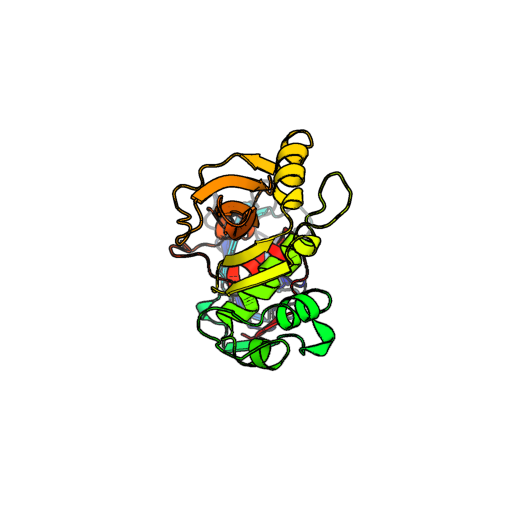0 1.00 95.94 108 GLY A N 1
ATOM 847 C CA . GLY A 1 108 ? -4.531 -3.632 -16.702 1.00 95.94 108 GLY A CA 1
ATOM 848 C C . GLY A 1 108 ? -3.139 -3.281 -17.252 1.00 95.94 108 GLY A C 1
ATOM 849 O O . GLY A 1 108 ? -2.533 -4.066 -17.980 1.00 95.94 108 GLY A O 1
ATOM 850 N N . ALA A 1 109 ? -2.603 -2.110 -16.890 1.00 95.56 109 ALA A N 1
ATOM 851 C CA . ALA A 1 109 ? -1.287 -1.645 -17.352 1.00 95.56 109 ALA A CA 1
ATOM 852 C C . ALA A 1 109 ? -0.113 -2.537 -16.897 1.00 95.56 109 ALA A C 1
ATOM 854 O O . ALA A 1 109 ? 0.914 -2.601 -17.575 1.00 95.56 109 ALA A O 1
ATOM 855 N N . VAL A 1 110 ? -0.264 -3.266 -15.784 1.00 97.69 110 VAL A N 1
ATOM 856 C CA . VAL A 1 110 ? 0.777 -4.174 -15.274 1.00 97.69 110 VAL A CA 1
ATOM 857 C C . VAL A 1 110 ? 0.990 -5.356 -16.216 1.00 97.69 110 VAL A C 1
ATOM 859 O O . VAL A 1 110 ? 2.117 -5.830 -16.352 1.00 97.69 110 VAL A O 1
ATOM 862 N N . ARG A 1 111 ? -0.058 -5.787 -16.929 1.00 98.19 111 ARG A N 1
ATOM 863 C CA . ARG A 1 111 ? 0.032 -6.837 -17.950 1.00 98.19 111 ARG A CA 1
ATOM 864 C C . ARG A 1 111 ? 1.085 -6.494 -19.003 1.00 98.19 111 ARG A C 1
ATOM 866 O O . ARG A 1 111 ? 2.026 -7.258 -19.202 1.00 98.19 111 ARG A O 1
ATOM 873 N N . ALA A 1 112 ? 0.947 -5.321 -19.622 1.00 97.50 112 ALA A N 1
ATOM 874 C CA . ALA A 1 112 ? 1.858 -4.856 -20.663 1.00 97.50 112 ALA A CA 1
ATOM 875 C C . ALA A 1 112 ? 3.282 -4.668 -20.121 1.00 97.50 112 ALA A C 1
ATOM 877 O O . ALA A 1 112 ? 4.251 -4.997 -20.799 1.00 97.50 112 ALA A O 1
ATOM 878 N N . LEU A 1 113 ? 3.425 -4.189 -18.880 1.00 97.94 113 LEU A N 1
ATOM 879 C CA . LEU A 1 113 ? 4.733 -4.076 -18.237 1.00 97.94 113 LEU A CA 1
ATOM 880 C C . LEU A 1 113 ? 5.411 -5.449 -18.098 1.00 97.94 113 LEU A C 1
ATOM 882 O O . LEU A 1 113 ? 6.586 -5.582 -18.430 1.00 97.94 113 LEU A O 1
ATOM 886 N N . LEU A 1 114 ? 4.684 -6.480 -17.664 1.00 98.31 114 LEU A N 1
ATOM 887 C CA . LEU A 1 114 ? 5.210 -7.845 -17.550 1.00 98.31 114 LEU A CA 1
ATOM 888 C C . LEU A 1 114 ? 5.550 -8.458 -18.918 1.00 98.31 114 LEU A C 1
ATOM 890 O O . LEU A 1 114 ? 6.571 -9.133 -19.037 1.00 98.31 114 LEU A O 1
ATOM 894 N N . GLU A 1 115 ? 4.731 -8.220 -19.946 1.00 97.88 115 GLU A N 1
ATOM 895 C CA . GLU A 1 115 ? 4.981 -8.656 -21.334 1.00 97.88 115 GLU A CA 1
ATOM 896 C C . GLU A 1 115 ? 6.229 -7.984 -21.934 1.00 97.88 115 GLU A C 1
ATOM 898 O O . GLU A 1 115 ? 7.001 -8.615 -22.652 1.00 97.88 115 GLU A O 1
ATOM 903 N N . ASN A 1 116 ? 6.490 -6.727 -21.573 1.00 96.56 116 ASN A N 1
ATOM 904 C CA . ASN A 1 116 ? 7.668 -5.978 -22.015 1.00 96.56 116 ASN A CA 1
ATOM 905 C C . ASN A 1 116 ? 8.920 -6.233 -21.158 1.00 96.56 116 ASN A C 1
ATOM 907 O O . ASN A 1 116 ? 9.921 -5.540 -21.323 1.00 96.56 116 ASN A O 1
ATOM 911 N N . SER A 1 117 ? 8.878 -7.215 -20.249 1.00 96.56 117 SER A N 1
ATOM 912 C CA . SER A 1 117 ? 9.967 -7.522 -19.311 1.00 96.56 117 SER A CA 1
ATOM 913 C C . SER A 1 117 ? 10.596 -8.902 -19.540 1.00 96.56 117 SER A C 1
ATOM 915 O O . SER A 1 117 ? 10.390 -9.807 -18.732 1.00 96.56 117 SER A O 1
ATOM 917 N N . PRO A 1 118 ? 11.368 -9.107 -20.626 1.00 94.19 118 PRO A N 1
ATOM 918 C CA . PRO A 1 118 ? 11.978 -10.399 -20.963 1.00 94.19 118 PRO A CA 1
ATOM 919 C C . PRO A 1 118 ? 13.134 -10.831 -20.046 1.00 94.19 118 PRO A C 1
ATOM 921 O O . PRO A 1 118 ? 13.529 -11.996 -20.076 1.00 94.19 118 PRO A O 1
ATOM 924 N N . ALA A 1 119 ? 13.717 -9.914 -19.268 1.00 92.38 119 ALA A N 1
ATOM 925 C CA . ALA A 1 119 ? 14.961 -10.154 -18.534 1.00 92.38 119 ALA A CA 1
ATOM 926 C C . ALA A 1 119 ? 14.872 -9.746 -17.054 1.00 92.38 119 ALA A C 1
ATOM 928 O O . ALA A 1 119 ? 15.754 -9.058 -16.535 1.00 92.38 119 ALA A O 1
ATOM 929 N N . VAL A 1 120 ? 13.807 -10.169 -16.364 1.00 95.62 120 VAL A N 1
ATOM 930 C CA . VAL A 1 120 ? 13.690 -9.971 -14.912 1.00 95.62 120 VAL A CA 1
ATOM 931 C C . VAL A 1 120 ? 14.632 -10.926 -14.173 1.00 95.62 120 VAL A C 1
ATOM 933 O O . VAL A 1 120 ? 14.591 -12.145 -14.357 1.00 95.62 120 VAL A O 1
ATOM 936 N N . ALA A 1 121 ? 15.480 -10.374 -13.307 1.00 94.12 121 ALA A N 1
ATOM 937 C CA . ALA A 1 121 ? 16.456 -11.113 -12.517 1.00 94.12 121 ALA A CA 1
ATOM 938 C C . ALA A 1 121 ? 15.797 -12.245 -11.710 1.00 94.12 121 ALA A C 1
ATOM 940 O O . ALA A 1 121 ? 14.817 -12.034 -10.996 1.00 94.12 121 ALA A O 1
ATOM 941 N N . GLY A 1 122 ? 16.350 -13.456 -11.823 1.00 94.00 122 GLY A N 1
ATOM 942 C CA . GLY A 1 122 ? 15.813 -14.665 -11.184 1.00 94.00 122 GLY A CA 1
ATOM 943 C C . GLY A 1 122 ? 14.680 -15.361 -11.951 1.00 94.00 122 GLY A C 1
ATOM 944 O O . GLY A 1 122 ? 14.278 -16.451 -11.554 1.00 94.00 122 GLY A O 1
ATOM 945 N N . PHE A 1 123 ? 14.208 -14.790 -13.065 1.00 94.69 123 PHE A N 1
ATOM 946 C CA . PHE A 1 123 ? 13.104 -15.317 -13.877 1.00 94.69 123 PHE A CA 1
ATOM 947 C C . PHE A 1 123 ? 13.477 -15.381 -15.363 1.00 94.69 123 PHE A C 1
ATOM 949 O O . PHE A 1 123 ? 12.709 -14.962 -16.225 1.00 94.69 123 PHE A O 1
ATOM 956 N N . ALA A 1 124 ? 14.677 -15.892 -15.657 1.00 85.88 124 ALA A N 1
ATOM 957 C CA . ALA A 1 124 ? 15.180 -16.009 -17.023 1.00 85.88 124 ALA A CA 1
ATOM 958 C C . ALA A 1 124 ? 14.145 -16.670 -17.953 1.00 85.88 124 ALA A C 1
ATOM 960 O O . ALA A 1 124 ? 13.513 -17.657 -17.575 1.00 85.88 124 ALA A O 1
ATOM 961 N N . GLU A 1 125 ? 13.982 -16.097 -19.149 1.00 87.12 125 GLU A N 1
ATOM 962 C CA . GLU A 1 125 ? 13.077 -16.564 -20.215 1.00 87.12 125 GLU A CA 1
ATOM 963 C C . GLU A 1 125 ? 11.575 -16.503 -19.885 1.00 87.12 125 GLU A C 1
ATOM 965 O O . GLU A 1 125 ? 10.745 -16.924 -20.692 1.00 87.12 125 GLU A O 1
ATOM 970 N N . LYS A 1 126 ? 11.190 -15.947 -18.730 1.00 95.75 126 LYS A N 1
ATOM 971 C CA . LYS A 1 126 ? 9.785 -15.739 -18.374 1.00 95.75 126 LYS A CA 1
ATOM 972 C C . LYS A 1 126 ? 9.376 -14.299 -18.647 1.00 95.75 126 LYS A C 1
ATOM 974 O O . LYS A 1 126 ? 10.029 -13.359 -18.212 1.00 95.75 126 LYS A O 1
ATOM 979 N N . THR A 1 127 ? 8.239 -14.139 -19.310 1.00 97.25 127 THR A N 1
ATOM 980 C CA . THR A 1 127 ? 7.599 -12.847 -19.575 1.00 97.25 127 THR A CA 1
ATOM 981 C C . THR A 1 127 ? 6.080 -12.980 -19.448 1.00 97.25 127 THR A C 1
ATOM 983 O O . THR A 1 127 ? 5.558 -14.101 -19.399 1.00 97.25 127 THR A O 1
ATOM 986 N N . GLY A 1 128 ? 5.370 -11.854 -19.348 1.00 97.81 128 GLY A N 1
ATOM 987 C CA . GLY A 1 128 ? 3.910 -11.804 -19.296 1.00 97.81 128 GLY A CA 1
ATOM 988 C C . GLY A 1 128 ? 3.333 -12.759 -18.250 1.00 97.81 128 GLY A C 1
ATOM 989 O O . GLY A 1 128 ? 3.742 -12.751 -17.086 1.00 97.81 128 GLY A O 1
ATOM 990 N N . GLN A 1 129 ? 2.411 -13.625 -18.673 1.00 98.38 129 GLN A N 1
ATOM 991 C CA . GLN A 1 129 ? 1.730 -14.574 -17.790 1.00 98.38 129 GLN A CA 1
ATOM 992 C C . GLN A 1 129 ? 2.687 -15.571 -17.127 1.00 98.38 129 GLN A C 1
ATOM 994 O O . GLN A 1 129 ? 2.507 -15.913 -15.958 1.00 98.38 129 GLN A O 1
ATOM 999 N N . ALA A 1 130 ? 3.717 -16.026 -17.847 1.00 98.25 130 ALA A N 1
ATOM 1000 C CA . ALA A 1 130 ? 4.689 -16.974 -17.312 1.00 98.25 130 ALA A CA 1
ATOM 1001 C C . ALA A 1 130 ? 5.554 -16.340 -16.215 1.00 98.25 130 ALA A C 1
ATOM 1003 O O . ALA A 1 130 ? 5.896 -17.012 -15.241 1.00 98.25 130 ALA A O 1
ATOM 1004 N N . LEU A 1 131 ? 5.891 -15.053 -16.359 1.00 98.31 131 LEU A N 1
ATOM 1005 C CA . LEU A 1 131 ? 6.570 -14.286 -15.317 1.00 98.31 131 LEU A CA 1
ATOM 1006 C C . LEU A 1 131 ? 5.646 -14.084 -14.117 1.00 98.31 131 LEU A C 1
ATOM 1008 O O . LEU A 1 131 ? 6.039 -14.400 -12.999 1.00 98.31 131 LEU A O 1
ATOM 1012 N N . TYR A 1 132 ? 4.411 -13.636 -14.356 1.00 98.50 132 TYR A N 1
ATOM 1013 C CA . TYR A 1 132 ? 3.422 -13.404 -13.306 1.00 98.50 132 TYR A CA 1
ATOM 1014 C C . TYR A 1 132 ? 3.184 -14.646 -12.440 1.00 98.50 132 TYR A C 1
ATOM 1016 O O . TYR A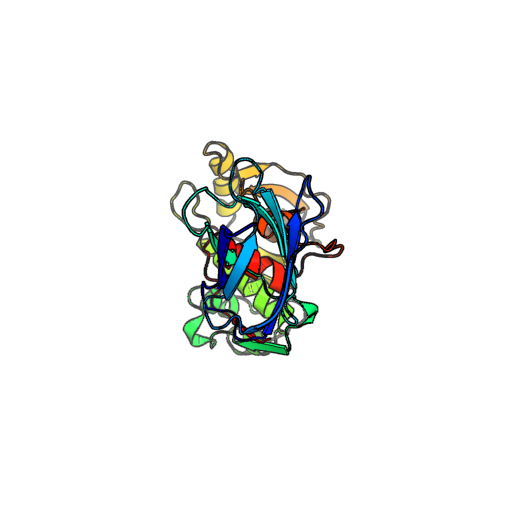 1 132 ? 3.334 -14.592 -11.223 1.00 98.50 132 TYR A O 1
ATOM 1024 N N . GLY A 1 133 ? 2.916 -15.791 -13.075 1.00 98.12 133 GLY A N 1
ATOM 1025 C CA . GLY A 1 133 ? 2.690 -17.062 -12.384 1.00 98.12 133 GLY A CA 1
ATOM 1026 C C . GLY A 1 133 ? 3.932 -17.651 -11.708 1.00 98.12 133 GLY A C 1
ATOM 1027 O O . GLY A 1 133 ? 3.815 -18.630 -10.976 1.00 98.12 133 GLY A O 1
ATOM 1028 N N . ALA A 1 134 ? 5.123 -17.093 -11.948 1.00 97.75 134 ALA A N 1
ATOM 1029 C CA . ALA A 1 134 ? 6.356 -17.519 -11.294 1.00 97.75 134 ALA A CA 1
ATOM 1030 C C . ALA A 1 134 ? 6.695 -16.707 -10.037 1.00 97.75 134 ALA A C 1
ATOM 1032 O O . ALA A 1 134 ? 7.546 -17.148 -9.263 1.00 97.75 134 ALA A O 1
ATOM 1033 N N . LEU A 1 135 ? 6.078 -15.538 -9.838 1.00 97.81 135 LEU A N 1
ATOM 1034 C CA . LEU A 1 135 ? 6.325 -14.708 -8.664 1.00 97.81 135 LEU A CA 1
ATOM 1035 C C . LEU A 1 135 ? 5.774 -15.388 -7.409 1.00 97.81 135 LEU A C 1
ATOM 1037 O O . LEU A 1 135 ? 4.634 -15.846 -7.375 1.00 97.81 135 LEU A O 1
ATOM 1041 N N . ASP A 1 136 ? 6.572 -15.406 -6.342 1.00 96.81 136 ASP A N 1
ATOM 1042 C CA . ASP A 1 136 ? 6.034 -15.693 -5.015 1.00 96.81 136 ASP A CA 1
ATOM 1043 C C . ASP A 1 136 ? 5.056 -14.590 -4.570 1.00 96.81 136 ASP A C 1
ATOM 1045 O O . ASP A 1 136 ? 5.059 -13.466 -5.086 1.00 96.81 136 ASP A O 1
ATOM 1049 N N . LYS A 1 137 ? 4.202 -14.919 -3.593 1.00 97.44 137 LYS A N 1
ATOM 1050 C CA . LYS A 1 137 ? 3.132 -14.019 -3.141 1.00 97.44 137 LYS A CA 1
ATOM 1051 C C . LYS A 1 137 ? 3.665 -12.651 -2.675 1.00 97.44 137 LYS A C 1
ATOM 1053 O O . LYS A 1 137 ? 3.112 -11.648 -3.124 1.00 97.44 137 LYS A O 1
ATOM 1058 N N . PRO A 1 138 ? 4.738 -12.548 -1.859 1.00 95.94 138 PRO A N 1
ATOM 1059 C CA . PRO A 1 138 ? 5.303 -11.247 -1.500 1.00 95.94 138 PRO A CA 1
ATOM 1060 C C . PRO A 1 138 ? 5.755 -10.408 -2.701 1.00 95.94 138 PRO A C 1
ATOM 1062 O O . PRO A 1 138 ? 5.433 -9.223 -2.751 1.00 95.94 138 PRO A O 1
ATOM 1065 N N . ARG A 1 139 ? 6.460 -10.986 -3.683 1.00 97.12 139 ARG A N 1
ATOM 1066 C CA . ARG A 1 139 ? 6.882 -10.253 -4.891 1.00 97.12 139 ARG A CA 1
ATOM 1067 C C . ARG A 1 139 ? 5.699 -9.811 -5.746 1.00 97.12 139 ARG A C 1
ATOM 1069 O O . ARG A 1 139 ? 5.701 -8.685 -6.235 1.00 97.12 139 ARG A O 1
ATOM 1076 N N . CYS A 1 140 ? 4.688 -10.664 -5.902 1.00 98.12 140 CYS A N 1
ATOM 1077 C CA . CYS A 1 140 ? 3.466 -10.318 -6.627 1.00 98.12 140 CYS A CA 1
ATOM 1078 C C . CYS A 1 140 ? 2.719 -9.159 -5.944 1.00 98.12 140 CYS A C 1
ATOM 1080 O O . CYS A 1 140 ? 2.388 -8.165 -6.586 1.00 98.12 140 CYS A O 1
ATOM 1082 N N . ALA A 1 141 ? 2.545 -9.227 -4.623 1.00 98.19 141 ALA A N 1
ATOM 1083 C CA . ALA A 1 141 ? 1.951 -8.151 -3.834 1.00 98.19 141 ALA A CA 1
ATOM 1084 C C . ALA A 1 141 ? 2.748 -6.840 -3.930 1.00 98.19 141 ALA A C 1
ATOM 1086 O O . ALA A 1 141 ? 2.168 -5.781 -4.157 1.00 98.19 141 ALA A O 1
ATOM 1087 N N . GLY A 1 142 ? 4.078 -6.913 -3.814 1.00 97.00 142 GLY A N 1
ATOM 1088 C CA . GLY A 1 142 ? 4.967 -5.766 -3.992 1.00 97.00 142 GLY A CA 1
ATOM 1089 C C . GLY A 1 142 ? 4.767 -5.097 -5.349 1.00 97.00 142 GLY A C 1
ATOM 1090 O O . GLY A 1 142 ? 4.516 -3.893 -5.404 1.00 97.00 142 GLY A O 1
ATOM 1091 N N . LEU A 1 143 ? 4.813 -5.880 -6.433 1.00 98.12 143 LEU A N 1
ATOM 1092 C CA . LEU A 1 143 ? 4.584 -5.403 -7.800 1.00 98.12 143 LEU A CA 1
ATOM 1093 C C . LEU A 1 143 ? 3.250 -4.656 -7.928 1.00 98.12 143 LEU A C 1
ATOM 1095 O O . LEU A 1 143 ? 3.232 -3.540 -8.446 1.00 98.12 143 LEU A O 1
ATOM 1099 N N . LEU A 1 144 ? 2.153 -5.250 -7.450 1.00 98.56 144 LEU A N 1
ATOM 1100 C CA . LEU A 1 144 ? 0.817 -4.660 -7.565 1.00 98.56 144 LEU A CA 1
ATOM 1101 C C . LEU A 1 144 ? 0.673 -3.378 -6.736 1.00 98.56 144 LEU A C 1
ATOM 1103 O O . LEU A 1 144 ? 0.162 -2.384 -7.245 1.00 98.56 144 LEU A O 1
ATOM 1107 N N . ASN A 1 145 ? 1.196 -3.351 -5.507 1.00 97.94 145 ASN A N 1
ATOM 1108 C CA . ASN A 1 145 ? 1.202 -2.150 -4.666 1.00 97.94 145 ASN A CA 1
ATOM 1109 C C . ASN A 1 145 ? 1.940 -0.988 -5.337 1.00 97.94 145 ASN A C 1
ATOM 1111 O O . ASN A 1 145 ? 1.436 0.133 -5.418 1.00 97.94 145 ASN A O 1
ATOM 1115 N N . MET A 1 146 ? 3.144 -1.272 -5.832 1.00 97.50 146 MET A N 1
ATOM 1116 C CA . MET A 1 146 ? 3.994 -0.304 -6.510 1.00 97.50 146 MET A CA 1
ATOM 1117 C C . MET A 1 146 ? 3.350 0.218 -7.793 1.00 97.50 146 MET A C 1
ATOM 1119 O O . MET A 1 146 ? 3.333 1.427 -8.019 1.00 97.50 146 MET A O 1
ATOM 1123 N N . ALA A 1 147 ? 2.781 -0.670 -8.608 1.00 98.19 147 ALA A N 1
ATOM 1124 C CA . ALA A 1 147 ? 2.089 -0.280 -9.826 1.00 98.19 147 ALA A CA 1
ATOM 1125 C C . ALA A 1 147 ? 0.842 0.565 -9.537 1.00 98.19 147 ALA A C 1
ATOM 1127 O O . ALA A 1 147 ? 0.678 1.617 -10.150 1.00 98.19 147 ALA A O 1
ATOM 1128 N N . ALA A 1 148 ? 0.006 0.167 -8.574 1.00 98.31 148 ALA A N 1
ATOM 1129 C CA . ALA A 1 148 ? -1.189 0.917 -8.195 1.00 98.31 148 ALA A CA 1
ATOM 1130 C C . ALA A 1 148 ? -0.838 2.321 -7.675 1.00 98.31 148 ALA A C 1
ATOM 1132 O O . ALA A 1 148 ? -1.423 3.318 -8.108 1.00 98.31 148 ALA A O 1
ATOM 1133 N N . LYS A 1 149 ? 0.179 2.428 -6.808 1.00 97.75 149 LYS A N 1
ATOM 1134 C CA . LYS A 1 149 ? 0.669 3.724 -6.321 1.00 97.75 149 LYS A CA 1
ATOM 1135 C C . LYS A 1 149 ? 1.218 4.581 -7.464 1.00 97.75 149 LYS A C 1
ATOM 1137 O O . LYS A 1 149 ? 0.840 5.746 -7.577 1.00 97.75 149 LYS A O 1
ATOM 1142 N N . ALA A 1 150 ? 2.056 4.013 -8.331 1.00 98.25 150 ALA A N 1
ATOM 1143 C CA . ALA A 1 150 ? 2.634 4.719 -9.472 1.00 98.25 150 ALA A CA 1
ATOM 1144 C C . ALA A 1 150 ? 1.577 5.155 -10.506 1.00 98.25 150 ALA A C 1
ATOM 1146 O O . ALA A 1 150 ? 1.714 6.221 -11.107 1.00 98.25 150 ALA A O 1
ATOM 1147 N N . GLU A 1 151 ? 0.512 4.375 -10.696 1.00 98.06 151 GLU A N 1
ATOM 1148 C CA . GLU A 1 151 ? -0.614 4.730 -11.564 1.00 98.06 151 GLU A CA 1
ATOM 1149 C C . GLU A 1 151 ? -1.465 5.853 -10.953 1.00 98.06 151 GLU A C 1
ATOM 1151 O O . GLU A 1 151 ? -1.916 6.763 -11.649 1.00 98.06 151 GLU A O 1
ATOM 1156 N N . ARG A 1 152 ? -1.631 5.868 -9.625 1.00 97.62 152 ARG A N 1
ATOM 1157 C CA . ARG A 1 152 ? -2.340 6.950 -8.926 1.00 97.62 152 ARG A CA 1
ATOM 1158 C C . ARG A 1 152 ? -1.543 8.259 -8.888 1.00 97.62 152 ARG A C 1
ATOM 1160 O O . ARG A 1 152 ? -2.148 9.335 -8.838 1.00 97.62 152 ARG A O 1
ATOM 1167 N N . THR A 1 153 ? -0.210 8.195 -8.895 1.00 97.81 153 THR A N 1
ATOM 1168 C CA . THR A 1 153 ? 0.677 9.370 -8.861 1.00 97.81 153 THR A CA 1
ATOM 1169 C C . THR A 1 153 ? 0.766 10.041 -10.235 1.00 97.81 153 THR A C 1
ATOM 1171 O O . THR A 1 153 ? 1.556 9.644 -11.092 1.00 97.81 153 THR A O 1
ATOM 1174 N N . ARG A 1 154 ? -0.031 11.098 -10.442 1.00 97.44 154 ARG A N 1
ATOM 1175 C CA . ARG A 1 154 ? -0.001 11.935 -11.654 1.00 97.44 154 ARG A CA 1
ATOM 1176 C C . ARG A 1 154 ? 1.013 13.067 -11.529 1.00 97.44 154 ARG A C 1
ATOM 1178 O O . ARG A 1 154 ? 1.004 13.796 -10.543 1.00 97.44 154 ARG A O 1
ATOM 1185 N N . LEU A 1 155 ? 1.854 13.219 -12.546 1.00 97.62 155 LEU A N 1
ATOM 1186 C CA . LEU A 1 155 ? 2.817 14.314 -12.678 1.00 97.62 155 LEU A CA 1
ATOM 1187 C C . LEU A 1 155 ? 2.138 15.568 -13.253 1.00 97.62 155 LEU A C 1
ATOM 1189 O O . LEU A 1 155 ? 0.990 15.522 -13.699 1.00 97.62 155 LEU A O 1
ATOM 1193 N N . ASN A 1 156 ? 2.862 16.689 -13.296 1.00 95.31 156 ASN A N 1
ATOM 1194 C CA . ASN A 1 156 ? 2.337 17.976 -13.777 1.00 95.31 156 ASN A CA 1
ATOM 1195 C C . ASN A 1 156 ? 1.810 17.936 -15.224 1.00 95.31 156 ASN A C 1
ATOM 1197 O O . ASN A 1 156 ? 0.926 18.709 -15.582 1.00 95.31 156 ASN A O 1
ATOM 1201 N N . ASN A 1 157 ? 2.324 17.026 -16.054 1.00 95.69 157 ASN A N 1
ATOM 1202 C CA . ASN A 1 157 ? 1.854 16.809 -17.424 1.00 95.69 157 ASN A CA 1
ATOM 1203 C C . ASN A 1 157 ? 0.705 15.790 -17.538 1.00 95.69 157 ASN A C 1
ATOM 1205 O O . ASN A 1 157 ? 0.402 15.304 -18.626 1.00 95.69 157 ASN A O 1
ATOM 1209 N N . ASN A 1 158 ? 0.064 15.465 -16.415 1.00 95.50 158 ASN A N 1
ATOM 1210 C CA . ASN A 1 158 ? -1.099 14.591 -16.287 1.00 95.50 158 ASN A CA 1
ATOM 1211 C C . ASN A 1 158 ? -0.864 13.099 -16.594 1.00 95.50 158 ASN A C 1
ATOM 1213 O O . ASN A 1 158 ? -1.777 12.286 -16.409 1.00 95.50 158 ASN A O 1
ATOM 1217 N N . ARG A 1 159 ? 0.351 12.716 -17.006 1.00 98.00 159 ARG A N 1
ATOM 1218 C CA . ARG A 1 159 ? 0.779 11.315 -17.096 1.00 98.00 159 ARG A CA 1
ATOM 1219 C C . ARG A 1 159 ? 1.051 10.743 -15.706 1.00 98.00 159 ARG A C 1
ATOM 1221 O O . ARG A 1 159 ? 1.446 11.465 -14.790 1.00 98.00 159 ARG A O 1
ATOM 1228 N N . THR A 1 160 ? 0.847 9.441 -15.557 1.00 98.38 160 THR A N 1
ATOM 1229 C CA . THR A 1 160 ? 1.136 8.705 -14.319 1.00 98.38 160 THR A CA 1
ATOM 1230 C C . THR A 1 160 ? 2.610 8.319 -14.272 1.00 98.38 160 THR A C 1
ATOM 1232 O O . THR A 1 160 ? 3.241 8.192 -15.326 1.00 98.38 160 THR A O 1
ATOM 1235 N N . VAL A 1 161 ? 3.169 8.111 -13.077 1.00 98.50 161 VAL A N 1
ATOM 1236 C CA . VAL A 1 161 ? 4.537 7.583 -12.928 1.00 98.50 161 VAL A CA 1
ATOM 1237 C C . VAL A 1 161 ? 4.662 6.230 -13.632 1.00 98.50 161 VAL A C 1
ATOM 1239 O O . VAL A 1 161 ? 5.625 6.026 -14.371 1.00 98.50 161 VAL A O 1
ATOM 1242 N N . LEU A 1 162 ? 3.659 5.352 -13.485 1.00 98.44 162 LEU A N 1
ATOM 1243 C CA . LEU A 1 162 ? 3.649 4.026 -14.113 1.00 98.44 162 LEU A CA 1
ATOM 1244 C C . LEU A 1 162 ? 3.798 4.108 -15.640 1.00 98.44 162 LEU A C 1
ATOM 1246 O O . LEU A 1 162 ? 4.530 3.314 -16.220 1.00 98.44 162 LEU A O 1
ATOM 1250 N N . SER A 1 163 ? 3.196 5.112 -16.288 1.00 98.19 163 SER A N 1
ATOM 1251 C CA . SER A 1 163 ? 3.255 5.283 -17.750 1.00 98.19 163 SER A CA 1
ATOM 1252 C C . SER A 1 163 ? 4.650 5.569 -18.329 1.00 98.19 163 SER A C 1
ATOM 1254 O O . SER A 1 163 ? 4.794 5.628 -19.552 1.00 98.19 163 SER A O 1
ATOM 1256 N N . TYR A 1 164 ? 5.662 5.808 -17.491 1.00 98.44 164 TYR A N 1
ATOM 1257 C CA . TYR A 1 164 ? 7.056 5.966 -17.922 1.00 98.44 164 TYR A CA 1
ATOM 1258 C C . TYR A 1 164 ? 7.916 4.732 -17.644 1.00 98.44 164 TYR A C 1
ATOM 1260 O O . TYR A 1 164 ? 9.082 4.708 -18.040 1.00 98.44 164 TYR A O 1
ATOM 1268 N N . ILE A 1 165 ? 7.374 3.733 -16.948 1.00 98.25 165 ILE A N 1
ATOM 1269 C CA . ILE A 1 165 ? 8.074 2.496 -16.622 1.00 98.25 165 ILE A CA 1
ATOM 1270 C C . ILE A 1 165 ? 7.923 1.559 -17.813 1.00 98.25 165 ILE A C 1
ATOM 1272 O O . ILE A 1 165 ? 6.812 1.196 -18.188 1.00 98.25 165 ILE A O 1
ATOM 1276 N N . THR A 1 166 ? 9.042 1.213 -18.444 1.00 97.38 166 THR A N 1
ATOM 1277 C CA . THR A 1 166 ? 9.033 0.507 -19.731 1.00 97.38 166 THR A CA 1
ATOM 1278 C C . THR A 1 166 ? 9.317 -0.978 -19.584 1.00 97.38 166 THR A C 1
ATOM 1280 O O . THR A 1 166 ? 8.736 -1.778 -20.311 1.00 97.38 166 THR A O 1
ATOM 1283 N N . GLU A 1 167 ? 10.182 -1.353 -18.643 1.00 96.56 167 GLU A N 1
ATOM 1284 C CA . GLU A 1 167 ? 10.633 -2.733 -18.482 1.00 96.56 167 GLU A CA 1
ATOM 1285 C C . GLU A 1 167 ? 11.120 -2.992 -17.051 1.00 96.56 167 GLU A C 1
ATOM 1287 O O . GLU A 1 167 ? 11.938 -2.246 -16.519 1.00 96.56 167 GLU A O 1
ATOM 1292 N N . LEU A 1 168 ? 10.657 -4.071 -16.423 1.00 97.31 168 LEU A N 1
ATOM 1293 C CA . LEU A 1 168 ? 11.145 -4.540 -15.129 1.00 97.31 168 LEU A CA 1
ATOM 1294 C C . LEU A 1 168 ? 12.491 -5.259 -15.303 1.00 97.31 168 LEU A C 1
ATOM 1296 O O . LEU A 1 168 ? 12.688 -6.055 -16.220 1.00 97.31 168 LEU A O 1
ATOM 1300 N N . ARG A 1 169 ? 13.417 -5.004 -14.379 1.00 94.94 169 ARG A N 1
ATOM 1301 C CA . ARG A 1 169 ? 14.730 -5.666 -14.291 1.00 94.94 169 ARG A CA 1
ATOM 1302 C C . ARG A 1 169 ? 14.857 -6.552 -13.070 1.00 94.94 169 ARG A C 1
ATOM 1304 O O . ARG A 1 169 ? 15.510 -7.584 -13.136 1.00 94.94 169 ARG A O 1
ATOM 1311 N N . GLU A 1 170 ? 14.233 -6.181 -11.964 1.00 95.25 170 GLU A N 1
ATOM 1312 C CA . GLU A 1 170 ? 14.241 -6.979 -10.742 1.00 95.25 170 GLU A CA 1
ATOM 1313 C C . GLU A 1 170 ? 13.002 -6.641 -9.918 1.00 95.25 170 GLU A C 1
ATOM 1315 O O . GLU A 1 170 ? 12.652 -5.472 -9.783 1.00 95.25 170 GLU A O 1
ATOM 1320 N N . ILE A 1 171 ? 12.357 -7.657 -9.346 1.00 95.38 171 ILE A N 1
ATOM 1321 C CA . ILE A 1 171 ? 11.195 -7.493 -8.469 1.00 95.38 171 ILE A CA 1
ATOM 1322 C C . ILE A 1 171 ? 11.542 -8.078 -7.102 1.00 95.38 171 ILE A C 1
ATOM 1324 O O . ILE A 1 171 ? 11.887 -9.258 -6.969 1.00 95.38 171 ILE A O 1
ATOM 1328 N N . ARG A 1 172 ? 11.422 -7.249 -6.070 1.00 91.12 172 ARG A N 1
ATOM 1329 C CA . ARG A 1 172 ? 11.494 -7.643 -4.663 1.00 91.12 172 ARG A CA 1
ATOM 1330 C C . ARG A 1 172 ? 10.124 -7.443 -4.016 1.00 91.12 172 ARG A C 1
ATOM 1332 O O . ARG A 1 172 ? 9.209 -6.895 -4.623 1.00 91.12 172 ARG A O 1
ATOM 1339 N N . GLY A 1 173 ? 9.970 -7.930 -2.787 1.00 87.44 173 GLY A N 1
ATOM 1340 C CA . GLY A 1 173 ? 8.709 -7.790 -2.054 1.00 87.44 173 GLY A CA 1
ATOM 1341 C C . GLY A 1 173 ? 8.369 -6.337 -1.703 1.00 87.44 173 GLY A C 1
ATOM 1342 O O . GLY A 1 173 ? 7.200 -5.993 -1.626 1.00 87.44 173 GLY A O 1
ATOM 1343 N N . ASP A 1 174 ? 9.372 -5.482 -1.513 1.00 86.69 174 ASP A N 1
ATOM 1344 C CA . ASP A 1 174 ? 9.230 -4.091 -1.062 1.00 86.69 174 ASP A CA 1
ATOM 1345 C C . ASP A 1 174 ? 9.572 -3.047 -2.139 1.00 86.69 174 ASP A C 1
ATOM 1347 O O . ASP A 1 174 ? 9.275 -1.868 -1.960 1.00 86.69 174 ASP A O 1
ATOM 1351 N N . ARG A 1 175 ? 10.214 -3.465 -3.236 1.00 92.19 175 ARG A N 1
ATOM 1352 C CA . ARG A 1 175 ? 10.739 -2.581 -4.286 1.00 92.19 175 ARG A CA 1
ATOM 1353 C C . ARG A 1 175 ? 10.866 -3.283 -5.629 1.00 92.19 175 ARG A C 1
ATOM 1355 O O . ARG A 1 175 ? 10.982 -4.509 -5.677 1.00 92.19 175 ARG A O 1
ATOM 1362 N N . PHE A 1 176 ? 10.953 -2.529 -6.716 1.00 94.50 176 PHE A N 1
ATOM 1363 C CA . PHE A 1 176 ? 11.426 -3.056 -7.992 1.00 94.50 176 PHE A CA 1
ATOM 1364 C C . PHE A 1 176 ? 12.432 -2.123 -8.652 1.00 94.50 176 PHE A C 1
ATOM 1366 O O . PHE A 1 176 ? 12.448 -0.914 -8.425 1.00 94.50 176 PHE A O 1
ATOM 1373 N N . TYR A 1 177 ? 13.245 -2.710 -9.523 1.00 95.50 177 TYR A N 1
ATOM 1374 C CA . TYR A 1 177 ? 14.144 -1.998 -10.415 1.00 95.50 177 TYR A CA 1
ATOM 1375 C C . TYR A 1 177 ? 13.579 -2.071 -11.821 1.00 95.50 177 TYR A C 1
ATOM 1377 O O . TYR A 1 177 ? 13.266 -3.163 -12.303 1.00 95.50 177 TYR A O 1
ATOM 1385 N N . ALA A 1 178 ? 13.462 -0.930 -12.487 1.00 97.00 178 ALA A N 1
ATOM 1386 C CA . ALA A 1 178 ? 12.882 -0.869 -13.818 1.00 97.00 178 ALA A CA 1
ATOM 1387 C C . ALA A 1 178 ? 13.580 0.153 -14.709 1.00 97.00 178 ALA A C 1
ATOM 1389 O O . ALA A 1 178 ? 14.037 1.196 -14.243 1.00 97.00 178 ALA A O 1
ATOM 1390 N N . LYS A 1 179 ? 13.627 -0.148 -16.003 1.00 97.38 179 LYS A N 1
ATOM 1391 C CA . LYS A 1 179 ? 13.974 0.807 -17.045 1.00 97.38 179 LYS A CA 1
ATOM 1392 C C . LYS A 1 179 ? 12.838 1.809 -17.185 1.00 97.38 179 LYS A C 1
ATOM 1394 O O . LYS A 1 179 ? 11.658 1.455 -17.097 1.00 97.38 179 LYS A O 1
ATOM 1399 N N . VAL A 1 180 ? 13.207 3.064 -17.403 1.00 98.00 180 VAL A N 1
ATOM 1400 C CA . VAL A 1 180 ? 12.255 4.167 -17.525 1.00 98.00 180 VAL A CA 1
ATOM 1401 C C . VAL A 1 180 ? 12.585 5.052 -18.714 1.00 98.00 180 VAL A C 1
ATOM 1403 O O . VAL A 1 180 ? 13.737 5.166 -19.134 1.00 98.00 180 VAL A O 1
ATOM 1406 N N . ASP A 1 181 ? 11.563 5.712 -19.247 1.00 97.69 181 ASP A N 1
ATOM 1407 C CA . ASP A 1 181 ? 11.753 6.851 -20.140 1.00 97.69 181 ASP A CA 1
ATOM 1408 C C . ASP A 1 181 ? 12.487 7.978 -19.370 1.00 97.69 181 ASP A C 1
ATOM 1410 O O . ASP A 1 181 ? 12.051 8.348 -18.270 1.00 97.69 181 ASP A O 1
ATOM 1414 N N . PRO A 1 182 ? 13.580 8.554 -19.916 1.00 95.50 182 PRO A N 1
ATOM 1415 C CA . PRO A 1 182 ? 14.357 9.609 -19.253 1.00 95.50 182 PRO A CA 1
ATOM 1416 C C . PRO A 1 182 ? 13.534 10.838 -18.835 1.00 95.50 182 PRO A C 1
ATOM 1418 O O . PRO A 1 182 ? 13.909 11.566 -17.910 1.00 95.50 182 PRO A O 1
ATOM 1421 N N . THR A 1 183 ? 12.401 11.069 -19.501 1.00 97.38 183 THR A N 1
ATOM 1422 C CA . THR A 1 183 ? 11.455 12.152 -19.217 1.00 97.38 183 THR A CA 1
ATOM 1423 C C . THR A 1 183 ? 10.872 12.029 -17.814 1.00 97.38 183 THR A C 1
ATOM 1425 O O . THR A 1 183 ? 10.617 13.057 -17.187 1.00 97.38 183 THR A O 1
ATOM 1428 N N . LEU A 1 184 ? 10.749 10.811 -17.266 1.00 98.31 184 LEU A N 1
ATOM 1429 C CA . LEU A 1 184 ? 10.250 10.599 -15.907 1.00 98.31 184 LEU A CA 1
ATOM 1430 C C . LEU A 1 184 ? 11.042 11.418 -14.890 1.00 98.31 184 LEU A C 1
ATOM 1432 O O . LEU A 1 184 ? 10.451 12.144 -14.099 1.00 98.31 184 LEU A O 1
ATOM 1436 N N . ARG A 1 185 ? 12.379 11.373 -14.948 1.00 97.19 185 ARG A N 1
ATOM 1437 C CA . ARG A 1 185 ? 13.222 12.121 -14.006 1.00 97.19 185 ARG A CA 1
ATOM 1438 C C . ARG A 1 185 ? 12.984 13.626 -14.107 1.00 97.19 185 ARG A C 1
ATOM 1440 O O . ARG A 1 185 ? 12.920 14.310 -13.083 1.00 97.19 185 ARG A O 1
ATOM 1447 N N . SER A 1 186 ? 12.897 14.150 -15.327 1.00 96.44 186 SER A N 1
ATOM 1448 C CA . SER A 1 186 ? 12.664 15.579 -15.560 1.00 96.44 186 SER A CA 1
ATOM 1449 C C . SER A 1 186 ? 11.309 16.008 -15.001 1.00 96.44 186 SER A C 1
ATOM 1451 O O . SER A 1 186 ? 11.235 16.995 -14.272 1.00 96.44 186 SER A O 1
ATOM 1453 N N . GLU A 1 187 ? 10.261 15.223 -15.244 1.00 98.06 187 GLU A N 1
ATOM 1454 C CA . GLU A 1 187 ? 8.917 15.497 -14.734 1.00 98.06 187 GLU A CA 1
ATOM 1455 C C . GLU A 1 187 ? 8.816 15.341 -13.211 1.00 98.06 187 GLU A C 1
ATOM 1457 O O . GLU A 1 187 ? 8.186 16.173 -12.555 1.00 98.06 187 GLU A O 1
ATOM 1462 N N . THR A 1 188 ? 9.496 14.359 -12.609 1.00 97.81 188 THR A N 1
ATOM 1463 C CA . THR A 1 188 ? 9.612 14.238 -11.146 1.00 97.81 188 THR A CA 1
ATOM 1464 C C . THR A 1 188 ? 10.270 15.480 -10.547 1.00 97.81 188 THR A C 1
ATOM 1466 O O . THR A 1 188 ? 9.769 16.037 -9.570 1.00 97.81 188 THR A O 1
ATOM 1469 N N . LYS A 1 189 ? 11.355 15.975 -11.158 1.00 97.00 189 LYS A N 1
ATOM 1470 C CA . LYS A 1 189 ? 12.035 17.197 -10.708 1.00 97.00 189 LYS A CA 1
ATOM 1471 C C . LYS A 1 189 ? 11.142 18.434 -10.852 1.00 97.00 189 LYS A C 1
ATOM 1473 O O . LYS A 1 189 ? 11.084 19.247 -9.932 1.00 97.00 189 LYS A O 1
ATOM 1478 N N . ASN A 1 190 ? 10.421 18.562 -11.966 1.00 96.00 190 ASN A N 1
ATOM 1479 C CA . ASN A 1 190 ? 9.466 19.654 -12.190 1.00 96.00 190 ASN A CA 1
ATOM 1480 C C . ASN A 1 190 ? 8.309 19.620 -11.177 1.00 96.00 190 ASN A C 1
ATOM 1482 O O . ASN A 1 190 ? 7.805 20.664 -10.762 1.00 96.00 190 ASN A O 1
ATOM 1486 N N . SER A 1 191 ? 7.935 18.425 -10.723 1.00 96.31 191 SER A N 1
ATOM 1487 C CA . SER A 1 191 ? 6.877 18.199 -9.734 1.00 96.31 191 SER A CA 1
ATOM 1488 C C . SER A 1 191 ? 7.287 18.546 -8.291 1.00 96.31 191 SER A C 1
ATOM 1490 O O . SER A 1 191 ? 6.466 18.464 -7.380 1.00 96.31 191 SER A O 1
ATOM 1492 N N . ILE A 1 192 ? 8.528 19.000 -8.060 1.00 96.12 192 ILE A N 1
ATOM 1493 C CA . ILE A 1 192 ? 8.908 19.637 -6.788 1.00 96.12 192 ILE A CA 1
ATOM 1494 C C . ILE A 1 192 ? 8.216 20.994 -6.641 1.00 96.12 192 ILE A C 1
ATOM 1496 O O . ILE A 1 192 ? 7.743 21.330 -5.559 1.00 96.12 192 ILE A O 1
ATOM 1500 N N . GLY A 1 193 ? 8.124 21.770 -7.727 1.00 91.44 193 GLY A N 1
ATOM 1501 C CA . GLY A 1 193 ? 7.513 23.102 -7.690 1.00 91.44 193 GLY A CA 1
ATOM 1502 C C . GLY A 1 193 ? 6.021 23.073 -7.345 1.00 91.44 193 GLY A C 1
ATOM 1503 O O . GLY A 1 193 ? 5.517 24.020 -6.752 1.00 91.44 193 GLY A O 1
ATOM 1504 N N . SER A 1 194 ? 5.331 21.975 -7.668 1.00 92.25 194 SER A N 1
ATOM 1505 C CA . SER A 1 194 ? 3.927 21.737 -7.310 1.00 92.25 194 SER A CA 1
ATOM 1506 C C . SER A 1 194 ? 3.742 21.059 -5.948 1.00 92.25 194 SER A C 1
ATOM 1508 O O . SER A 1 194 ? 2.610 20.818 -5.540 1.00 92.25 194 SER A O 1
ATOM 1510 N N . GLY A 1 195 ? 4.829 20.750 -5.233 1.00 94.25 195 GLY A N 1
ATOM 1511 C CA . GLY A 1 195 ? 4.783 20.088 -3.930 1.00 94.25 195 GLY A CA 1
ATOM 1512 C C . GLY A 1 195 ? 4.475 18.588 -3.980 1.00 94.25 195 GLY A C 1
ATOM 1513 O O . GLY A 1 195 ? 4.321 17.976 -2.930 1.00 94.25 195 GLY A O 1
ATOM 1514 N N . LEU A 1 196 ? 4.409 17.963 -5.161 1.00 96.19 196 LEU A N 1
ATOM 1515 C CA . LEU A 1 196 ? 4.153 16.523 -5.259 1.00 96.19 196 LEU A CA 1
ATOM 1516 C C . LEU A 1 196 ? 5.346 15.710 -4.748 1.00 96.19 196 LEU A C 1
ATOM 1518 O O . LEU A 1 196 ? 5.167 14.753 -3.996 1.00 96.19 196 LEU A O 1
ATOM 1522 N N . PHE A 1 197 ? 6.557 16.108 -5.142 1.00 97.25 197 PHE A N 1
ATOM 1523 C CA . PHE A 1 197 ? 7.804 15.465 -4.737 1.00 97.25 197 PHE A CA 1
ATOM 1524 C C . PHE A 1 197 ? 8.685 16.404 -3.914 1.00 97.25 197 PHE A C 1
ATOM 1526 O O . PHE A 1 197 ? 8.603 17.627 -4.009 1.00 97.25 197 PHE A O 1
ATOM 1533 N N . HIS A 1 198 ? 9.590 15.819 -3.140 1.00 96.12 198 HIS A N 1
ATOM 1534 C CA . HIS A 1 198 ? 10.734 16.508 -2.556 1.00 96.12 198 HIS A CA 1
ATOM 1535 C C . HIS A 1 198 ? 11.993 15.654 -2.726 1.00 96.12 198 HIS A C 1
ATOM 1537 O O . HIS A 1 198 ? 11.922 14.431 -2.866 1.00 96.12 198 HIS A O 1
ATOM 1543 N N . LYS A 1 199 ? 13.161 16.303 -2.758 1.00 96.06 199 LYS A N 1
ATOM 1544 C CA . LYS A 1 199 ? 14.443 15.609 -2.920 1.00 96.06 199 LYS A CA 1
ATOM 1545 C C . LYS A 1 199 ? 14.853 14.941 -1.607 1.00 96.06 199 LYS A C 1
ATOM 1547 O O . LYS A 1 199 ? 14.772 15.566 -0.553 1.00 96.06 199 LYS A O 1
ATOM 1552 N N . VAL A 1 200 ? 15.356 13.712 -1.690 1.00 93.38 200 VAL A N 1
ATOM 1553 C CA . VAL A 1 200 ? 15.896 12.958 -0.548 1.00 93.38 200 VAL A CA 1
ATOM 1554 C C . VAL A 1 200 ? 17.265 12.363 -0.883 1.00 93.38 200 VAL A C 1
ATOM 1556 O O . VAL A 1 200 ? 17.714 12.391 -2.031 1.00 93.38 200 VAL A O 1
ATOM 1559 N N . SER A 1 201 ? 17.950 11.819 0.125 1.00 90.38 201 SER A N 1
ATOM 1560 C CA . SER A 1 201 ? 19.167 11.037 -0.100 1.00 90.38 201 SER A CA 1
ATOM 1561 C C . SER A 1 201 ? 18.824 9.665 -0.681 1.00 90.38 201 SER A C 1
ATOM 1563 O O . SER A 1 201 ? 17.983 8.955 -0.140 1.00 90.38 201 SER A O 1
ATOM 1565 N N . GLY A 1 202 ? 19.518 9.271 -1.749 1.00 82.44 202 GLY A N 1
ATOM 1566 C CA . GLY A 1 202 ? 19.450 7.923 -2.321 1.00 82.44 202 GLY A CA 1
ATOM 1567 C C . GLY A 1 202 ? 20.512 6.965 -1.774 1.00 82.44 202 GLY A C 1
ATOM 1568 O O . GLY A 1 202 ? 20.695 5.902 -2.342 1.00 82.44 202 GLY A O 1
ATOM 1569 N N . ALA A 1 203 ? 21.248 7.317 -0.712 1.00 81.38 203 ALA A N 1
ATOM 1570 C CA . ALA A 1 203 ? 22.451 6.584 -0.283 1.00 81.38 203 ALA A CA 1
ATOM 1571 C C . ALA A 1 203 ? 22.223 5.102 0.089 1.00 81.38 203 ALA A C 1
ATOM 1573 O O . ALA A 1 203 ? 23.165 4.309 0.065 1.00 81.38 203 ALA A O 1
ATOM 1574 N N . LEU A 1 204 ? 20.987 4.725 0.431 1.00 79.75 204 LEU A N 1
ATOM 1575 C CA . LEU A 1 204 ? 20.604 3.339 0.723 1.00 79.75 204 LEU A CA 1
ATOM 1576 C C . LEU A 1 204 ? 20.260 2.525 -0.539 1.00 79.75 204 LEU A C 1
ATOM 1578 O O . LEU A 1 204 ? 20.159 1.304 -0.464 1.00 79.7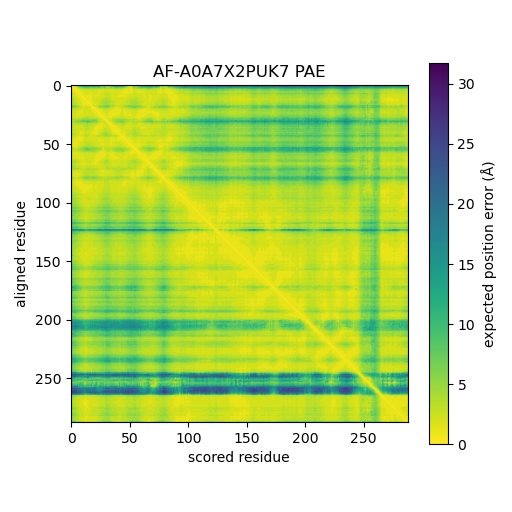5 204 LEU A O 1
ATOM 1582 N N . HIS A 1 205 ? 20.145 3.181 -1.694 1.00 80.38 20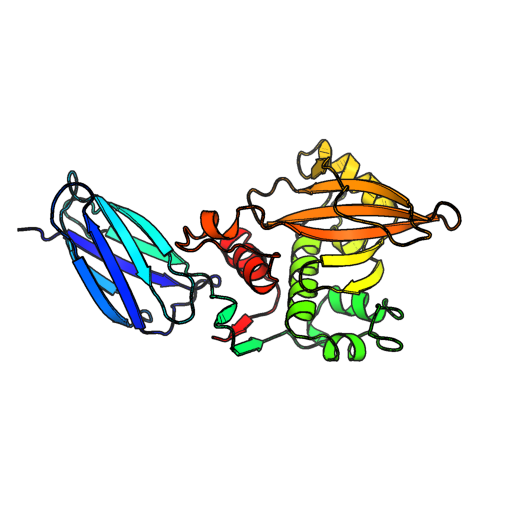5 HIS A N 1
ATOM 1583 C CA . HIS A 1 205 ? 19.847 2.574 -2.987 1.00 80.38 205 HIS A CA 1
ATOM 1584 C C . HIS A 1 205 ? 21.132 2.518 -3.804 1.00 80.38 205 HIS A C 1
ATOM 1586 O O . HIS A 1 205 ? 21.694 3.541 -4.201 1.00 80.38 205 HIS A O 1
ATOM 1592 N N . LYS A 1 206 ? 21.635 1.304 -4.019 1.00 81.81 206 LYS A N 1
ATOM 1593 C CA . LYS A 1 206 ? 22.905 1.084 -4.708 1.00 81.81 206 LYS A CA 1
ATOM 1594 C C . LYS A 1 206 ? 22.619 0.622 -6.133 1.00 81.81 206 LYS A C 1
ATOM 1596 O O . LYS A 1 206 ? 22.152 -0.506 -6.290 1.00 81.81 206 LYS A O 1
ATOM 1601 N N . PRO A 1 207 ? 22.872 1.453 -7.157 1.00 82.62 207 PRO A N 1
ATOM 1602 C CA . PRO A 1 207 ? 22.745 0.996 -8.528 1.00 82.62 207 PRO A CA 1
ATOM 1603 C C . PRO A 1 207 ? 23.776 -0.096 -8.808 1.00 82.62 207 PRO A C 1
ATOM 1605 O O . PRO A 1 207 ? 24.870 -0.117 -8.237 1.00 82.62 207 PRO A O 1
ATOM 1608 N N . VAL A 1 208 ? 23.399 -1.020 -9.682 1.00 81.19 208 VAL A N 1
ATOM 1609 C CA . VAL A 1 208 ? 24.287 -2.081 -10.153 1.00 81.19 208 VAL A CA 1
ATOM 1610 C C . VAL A 1 208 ? 25.029 -1.557 -11.386 1.00 81.19 208 VAL A C 1
ATOM 1612 O O . VAL A 1 208 ? 24.388 -0.940 -12.239 1.00 81.19 208 VAL A O 1
ATOM 1615 N N . PRO A 1 209 ? 26.351 -1.780 -11.519 1.00 83.75 209 PRO A N 1
ATOM 1616 C CA . PRO A 1 209 ? 27.078 -1.425 -12.735 1.00 83.75 209 PRO A CA 1
ATOM 1617 C C . PRO A 1 209 ? 26.377 -1.949 -14.005 1.00 83.75 209 PRO A C 1
ATOM 1619 O O . PRO A 1 209 ? 25.850 -3.063 -13.977 1.00 83.75 209 PRO A O 1
ATOM 1622 N N . PRO A 1 210 ? 26.369 -1.186 -15.116 1.00 91.38 210 PRO A N 1
ATOM 1623 C CA . PRO A 1 210 ? 27.113 0.058 -15.357 1.00 91.38 210 PRO A CA 1
ATOM 1624 C C . PRO A 1 210 ? 26.419 1.342 -14.861 1.00 91.38 210 PRO A C 1
ATOM 1626 O O . PRO A 1 210 ? 26.905 2.437 -15.132 1.00 91.38 210 PRO A O 1
ATOM 1629 N N . PHE A 1 211 ? 25.295 1.243 -14.151 1.00 93.94 211 PHE A N 1
ATOM 1630 C CA . PHE A 1 211 ? 24.505 2.411 -13.771 1.00 93.94 211 PHE A CA 1
ATOM 1631 C C . PHE A 1 211 ? 25.156 3.222 -12.643 1.00 93.94 211 PHE A C 1
ATOM 1633 O O . PHE A 1 211 ? 25.566 2.689 -11.610 1.00 93.94 211 PHE A O 1
ATOM 1640 N N . GLU A 1 212 ? 25.185 4.541 -12.815 1.00 93.88 212 GLU A N 1
ATOM 1641 C CA . GLU A 1 212 ? 25.647 5.507 -11.820 1.00 93.88 212 GLU A CA 1
ATOM 1642 C C . GLU A 1 212 ? 24.454 6.168 -11.107 1.00 93.88 212 GLU A C 1
ATOM 1644 O O . GLU A 1 212 ? 23.440 6.451 -11.755 1.00 93.88 212 GLU A O 1
ATOM 1649 N N . PRO A 1 213 ? 24.543 6.473 -9.796 1.00 94.25 213 PRO A N 1
ATOM 1650 C CA . PRO A 1 213 ? 23.486 7.200 -9.094 1.00 94.25 213 PRO A CA 1
ATOM 1651 C C . PRO A 1 213 ? 23.239 8.583 -9.712 1.00 94.25 213 PRO A C 1
ATOM 1653 O O . PRO A 1 213 ? 24.187 9.295 -10.047 1.00 94.25 213 PRO A O 1
ATOM 1656 N N . ALA A 1 214 ? 21.974 8.999 -9.804 1.00 94.19 214 ALA A N 1
ATOM 1657 C CA . ALA A 1 214 ? 21.602 10.328 -10.288 1.00 94.19 214 ALA A CA 1
ATOM 1658 C C . ALA A 1 214 ? 20.921 11.173 -9.202 1.00 94.19 214 ALA A C 1
ATOM 1660 O O . ALA A 1 214 ? 21.541 12.062 -8.626 1.00 94.19 214 ALA A O 1
ATOM 1661 N N . ASP A 1 215 ? 19.644 10.919 -8.913 1.00 94.81 215 ASP A N 1
ATOM 1662 C CA . ASP A 1 215 ? 18.858 11.679 -7.937 1.00 94.81 215 ASP A CA 1
ATOM 1663 C C . ASP A 1 215 ? 17.804 10.777 -7.282 1.00 94.81 215 ASP A C 1
ATOM 1665 O O . ASP A 1 215 ? 17.375 9.795 -7.882 1.00 94.81 215 ASP A O 1
ATOM 1669 N N . SER A 1 216 ? 17.350 11.135 -6.078 1.00 96.56 216 SER A N 1
ATOM 1670 C CA . SER A 1 216 ? 16.241 10.462 -5.395 1.00 96.56 216 SER A CA 1
ATOM 1671 C C . SER A 1 216 ? 15.185 11.461 -4.934 1.00 96.56 216 SER A C 1
ATOM 1673 O O . SER A 1 216 ? 15.509 12.558 -4.464 1.00 96.56 216 SER A O 1
ATOM 1675 N N . PHE A 1 217 ? 13.919 11.076 -5.072 1.00 96.81 217 PHE A N 1
ATOM 1676 C CA . PHE A 1 217 ? 12.763 11.886 -4.708 1.00 96.81 217 PHE A CA 1
ATOM 1677 C C . PHE A 1 217 ? 11.712 11.028 -4.013 1.00 96.81 217 PHE A C 1
ATOM 1679 O O . PHE A 1 217 ? 11.515 9.880 -4.400 1.00 96.81 217 PHE A O 1
ATOM 1686 N N . LYS A 1 218 ? 11.002 11.600 -3.039 1.00 95.38 218 LYS A N 1
ATOM 1687 C CA . LYS A 1 218 ? 9.827 10.984 -2.407 1.00 95.38 218 LYS A CA 1
ATOM 1688 C C . LYS A 1 218 ? 8.599 11.859 -2.602 1.00 95.38 218 LYS A C 1
ATOM 1690 O O . LYS A 1 218 ? 8.716 13.090 -2.612 1.00 95.38 218 LYS A O 1
ATOM 1695 N N . THR A 1 219 ? 7.428 11.244 -2.731 1.00 95.88 219 THR A N 1
ATOM 1696 C CA . THR A 1 219 ? 6.162 11.979 -2.633 1.00 95.88 219 THR A CA 1
ATOM 1697 C C . THR A 1 219 ? 5.997 12.590 -1.240 1.00 95.88 219 THR A C 1
ATOM 1699 O O . THR A 1 219 ? 6.640 12.152 -0.286 1.00 95.88 219 THR A O 1
ATOM 1702 N N . GLN A 1 220 ? 5.148 13.609 -1.101 1.00 91.06 220 GLN A N 1
ATOM 1703 C CA . GLN A 1 220 ? 4.839 14.243 0.194 1.00 91.06 220 GLN A CA 1
ATOM 1704 C C . GLN A 1 220 ? 3.666 13.592 0.946 1.00 91.06 220 GLN A C 1
ATOM 1706 O O . GLN A 1 220 ? 3.090 14.210 1.841 1.00 91.06 220 GLN A O 1
ATOM 1711 N N . ASP A 1 221 ? 3.287 12.361 0.590 1.00 89.62 221 ASP A N 1
ATOM 1712 C CA . ASP A 1 221 ? 2.264 11.629 1.337 1.00 89.62 221 ASP A CA 1
ATOM 1713 C C . ASP A 1 221 ? 2.627 11.587 2.828 1.00 89.62 221 ASP A C 1
ATOM 1715 O O . ASP A 1 221 ? 3.798 11.512 3.198 1.00 89.62 221 ASP A O 1
ATOM 1719 N N . ARG A 1 222 ? 1.633 11.628 3.715 1.00 85.12 222 ARG A N 1
ATOM 1720 C CA . ARG A 1 222 ? 1.928 11.511 5.148 1.00 85.12 222 ARG A CA 1
ATOM 1721 C C . ARG A 1 222 ? 2.522 10.139 5.490 1.00 85.12 222 ARG A C 1
ATOM 1723 O O . ARG A 1 222 ? 3.352 10.051 6.385 1.00 85.12 222 ARG A O 1
ATOM 1730 N N . TYR A 1 223 ? 2.074 9.105 4.780 1.00 87.81 223 TYR A N 1
ATOM 1731 C CA . TYR A 1 223 ? 2.434 7.700 4.955 1.00 87.81 223 TYR A CA 1
ATOM 1732 C C . TYR A 1 223 ? 2.340 6.986 3.610 1.00 87.81 223 TYR A C 1
ATOM 1734 O O . TYR A 1 223 ? 1.500 7.383 2.805 1.00 87.81 223 TYR A O 1
ATOM 1742 N N . GLY A 1 224 ? 3.124 5.929 3.371 1.00 89.44 224 GLY A N 1
ATOM 1743 C CA . GLY A 1 224 ? 3.109 5.197 2.098 1.00 89.44 224 GLY A CA 1
ATOM 1744 C C . GLY A 1 224 ? 3.687 6.026 0.9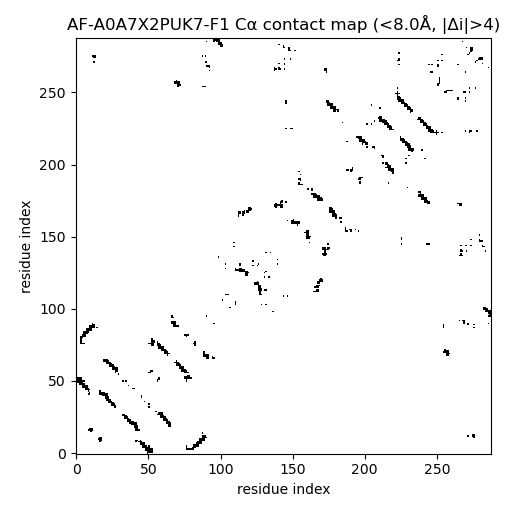48 1.00 89.44 224 GLY A C 1
ATOM 1745 O O . GLY A 1 224 ? 3.066 6.148 -0.115 1.00 89.44 224 GLY A O 1
ATOM 1746 N N . ASN A 1 225 ? 4.835 6.662 1.190 1.00 92.69 225 ASN A N 1
ATOM 1747 C CA . ASN A 1 225 ? 5.496 7.547 0.236 1.00 92.69 225 ASN A CA 1
ATOM 1748 C C . ASN A 1 225 ? 6.078 6.741 -0.918 1.00 92.69 225 ASN A C 1
ATOM 1750 O O . ASN A 1 225 ? 6.855 5.818 -0.695 1.00 92.69 225 ASN A O 1
ATOM 1754 N N . LEU A 1 226 ? 5.774 7.140 -2.149 1.00 95.50 226 LEU A N 1
ATOM 1755 C CA . LEU A 1 226 ? 6.455 6.604 -3.317 1.00 95.50 226 LEU A CA 1
ATOM 1756 C C . LEU A 1 226 ? 7.837 7.249 -3.415 1.00 95.50 226 LEU A C 1
ATOM 1758 O O . LEU A 1 226 ? 7.932 8.475 -3.542 1.00 95.50 226 LEU A O 1
ATOM 1762 N N . GLN A 1 227 ? 8.895 6.444 -3.391 1.00 95.25 227 GLN A N 1
ATOM 1763 C CA . GLN A 1 227 ? 10.246 6.908 -3.673 1.00 95.25 227 GLN A CA 1
ATOM 1764 C C . GLN A 1 227 ? 10.682 6.480 -5.070 1.00 95.25 227 GLN A C 1
ATOM 1766 O O . GLN A 1 227 ? 10.518 5.332 -5.471 1.00 95.25 227 GLN A O 1
ATOM 1771 N N . LEU A 1 228 ? 11.296 7.413 -5.794 1.00 97.25 228 LEU A N 1
ATOM 1772 C CA . LEU A 1 228 ? 11.923 7.178 -7.088 1.00 97.25 228 LEU A CA 1
ATOM 1773 C C . LEU A 1 228 ? 13.405 7.515 -6.965 1.00 97.25 228 LEU A C 1
ATOM 1775 O O . LEU A 1 228 ? 13.766 8.688 -6.838 1.00 97.25 228 LEU A O 1
ATOM 1779 N N . THR A 1 229 ? 14.271 6.501 -6.982 1.00 97.12 229 THR A N 1
ATOM 1780 C CA . THR A 1 229 ? 15.726 6.692 -7.023 1.00 97.12 229 THR A CA 1
ATOM 1781 C C . THR A 1 229 ? 16.274 6.345 -8.395 1.00 97.12 229 THR A C 1
ATOM 1783 O O . THR A 1 229 ? 16.276 5.194 -8.817 1.00 97.12 229 THR A O 1
ATOM 1786 N N . PHE A 1 230 ? 16.742 7.366 -9.102 1.00 97.56 230 PHE A N 1
ATOM 1787 C CA . PHE A 1 230 ? 17.203 7.259 -10.475 1.00 97.56 230 PHE A CA 1
ATOM 1788 C C . PHE A 1 230 ? 18.688 6.927 -10.554 1.00 97.56 230 PHE A C 1
ATOM 1790 O O . PHE A 1 230 ? 19.512 7.454 -9.799 1.00 97.56 230 PHE A O 1
ATOM 1797 N N . SER A 1 231 ? 19.027 6.127 -11.554 1.00 97.31 231 SER A N 1
ATOM 1798 C CA . SER A 1 231 ? 20.395 5.868 -11.986 1.00 97.31 231 SER A CA 1
ATOM 1799 C C . SER A 1 231 ? 20.477 5.858 -13.511 1.00 97.31 231 SER A C 1
ATOM 1801 O O . SER A 1 231 ? 19.461 5.700 -14.192 1.00 97.31 231 SER A O 1
ATOM 1803 N N . VAL A 1 232 ? 21.669 6.100 -14.047 1.00 96.75 232 VAL A N 1
ATOM 1804 C CA . VAL A 1 232 ? 21.895 6.256 -15.488 1.00 96.75 232 VAL A CA 1
ATOM 1805 C C . VAL A 1 232 ? 23.159 5.526 -15.909 1.00 96.75 232 VAL A C 1
ATOM 1807 O O . VAL A 1 232 ? 24.192 5.644 -15.253 1.00 96.75 232 VAL A O 1
ATOM 1810 N N . ASP A 1 233 ? 23.091 4.797 -17.015 1.00 96.38 233 ASP A N 1
ATOM 1811 C CA . ASP A 1 233 ? 24.282 4.361 -17.732 1.00 96.38 233 ASP A CA 1
ATOM 1812 C C . ASP A 1 233 ? 24.668 5.471 -18.715 1.00 96.38 233 ASP A C 1
ATOM 1814 O O . ASP A 1 233 ? 23.955 5.773 -19.673 1.00 96.38 233 ASP A O 1
ATOM 1818 N N . ARG A 1 234 ? 25.803 6.122 -18.456 1.00 92.94 234 ARG A N 1
ATOM 1819 C CA . ARG A 1 234 ? 26.284 7.254 -19.257 1.00 92.94 234 ARG A CA 1
ATOM 1820 C C . ARG A 1 234 ? 26.698 6.851 -20.670 1.00 92.94 234 ARG A C 1
ATOM 1822 O O . ARG A 1 234 ? 26.695 7.713 -21.544 1.00 92.94 234 ARG A O 1
ATOM 1829 N N . ALA A 1 235 ? 27.071 5.590 -20.885 1.00 94.12 235 ALA A N 1
ATOM 1830 C CA . ALA A 1 235 ? 27.530 5.111 -22.181 1.00 94.12 235 ALA A CA 1
ATOM 1831 C C . ALA A 1 235 ? 26.353 4.832 -23.122 1.00 94.12 235 ALA A C 1
ATOM 1833 O O . ALA A 1 235 ? 26.372 5.263 -24.274 1.00 94.12 235 ALA A O 1
ATOM 1834 N N . SER A 1 236 ? 25.322 4.143 -22.630 1.00 93.62 236 SER A N 1
ATOM 1835 C CA . SER A 1 236 ? 24.123 3.815 -23.414 1.00 93.62 236 SER A CA 1
ATOM 1836 C C . SER A 1 236 ? 23.044 4.904 -23.372 1.00 93.62 236 SER A C 1
ATOM 1838 O O . SER A 1 236 ? 22.183 4.957 -24.248 1.00 93.62 236 SER A O 1
ATOM 1840 N N . GLY A 1 237 ? 23.078 5.781 -22.364 1.00 93.62 237 GLY A N 1
ATOM 1841 C CA . GLY A 1 237 ? 22.024 6.756 -22.092 1.00 93.62 237 GLY A CA 1
ATOM 1842 C C . GLY A 1 237 ? 20.779 6.148 -21.439 1.00 93.62 237 GLY A C 1
ATOM 1843 O O . GLY A 1 237 ? 19.767 6.840 -21.311 1.00 93.62 237 GLY A O 1
ATOM 1844 N N . GLU A 1 238 ? 20.822 4.875 -21.034 1.00 95.25 238 GLU A N 1
ATOM 1845 C CA . GLU A 1 238 ? 19.697 4.200 -20.393 1.00 95.25 238 GLU A CA 1
ATOM 1846 C C . GLU A 1 238 ? 19.462 4.699 -18.966 1.00 95.25 238 GLU A C 1
ATOM 1848 O O . GLU A 1 238 ? 20.397 4.910 -18.190 1.00 95.25 238 GLU A O 1
ATOM 1853 N N . TRP A 1 239 ? 18.185 4.845 -18.610 1.00 97.25 239 TRP A N 1
ATOM 1854 C CA . TRP A 1 239 ? 17.750 5.262 -17.283 1.00 97.25 239 TRP A CA 1
ATOM 1855 C C . TRP A 1 239 ? 17.028 4.137 -16.561 1.00 97.25 239 TRP A C 1
ATOM 1857 O O . TRP A 1 239 ? 16.178 3.447 -17.125 1.00 97.25 239 TRP A O 1
ATOM 1867 N N . MET A 1 240 ? 17.350 4.015 -15.280 1.00 96.94 240 MET A N 1
ATOM 1868 C CA . MET A 1 240 ? 16.783 3.043 -14.361 1.00 96.94 240 MET A CA 1
ATOM 1869 C C . MET A 1 240 ? 16.203 3.756 -13.144 1.00 96.94 240 MET A C 1
ATOM 1871 O O . MET A 1 240 ? 16.736 4.774 -12.692 1.00 96.94 240 MET A O 1
ATOM 1875 N N . VAL A 1 241 ? 15.144 3.186 -12.583 1.00 97.06 241 VAL A N 1
ATOM 1876 C CA . VAL A 1 241 ? 14.588 3.569 -11.287 1.00 97.06 241 VAL A CA 1
ATOM 1877 C C . VAL A 1 241 ? 14.638 2.377 -10.334 1.00 97.06 241 VAL A C 1
ATOM 1879 O O . VAL A 1 241 ? 14.271 1.268 -10.713 1.00 97.06 241 VAL A O 1
ATOM 1882 N N . ASP A 1 242 ? 15.110 2.613 -9.114 1.00 95.88 242 ASP A N 1
ATOM 1883 C CA . ASP A 1 242 ? 14.793 1.822 -7.923 1.00 95.88 242 ASP A CA 1
ATOM 1884 C C . ASP A 1 242 ? 13.565 2.484 -7.292 1.00 95.88 242 ASP A C 1
ATOM 1886 O O . ASP A 1 242 ? 13.633 3.642 -6.858 1.00 95.88 242 ASP A O 1
ATOM 1890 N N . MET A 1 243 ? 12.429 1.795 -7.365 1.00 95.88 243 MET A N 1
ATOM 1891 C CA . MET A 1 243 ? 11.144 2.283 -6.888 1.00 95.88 243 MET A CA 1
ATOM 1892 C C . MET A 1 243 ? 10.707 1.460 -5.687 1.00 95.88 243 MET A C 1
ATOM 1894 O O . MET A 1 243 ? 10.579 0.240 -5.787 1.00 95.88 243 MET A O 1
ATOM 1898 N N . ASP A 1 244 ? 10.446 2.133 -4.573 1.00 93.62 244 ASP A N 1
ATOM 1899 C CA . ASP A 1 244 ? 9.896 1.521 -3.371 1.00 93.62 244 ASP A CA 1
ATOM 1900 C C . ASP A 1 244 ? 8.798 2.392 -2.753 1.00 93.62 244 ASP A C 1
ATOM 1902 O O . ASP A 1 244 ? 8.573 3.545 -3.147 1.00 93.62 244 ASP A O 1
ATOM 1906 N N . ILE A 1 245 ? 8.047 1.787 -1.832 1.00 92.19 245 ILE A N 1
ATOM 1907 C CA . ILE A 1 245 ? 7.082 2.501 -1.002 1.00 92.19 245 ILE A CA 1
ATOM 1908 C C . ILE A 1 245 ? 7.607 2.472 0.420 1.00 92.19 245 ILE A C 1
ATOM 1910 O O . ILE A 1 245 ? 7.742 1.409 1.030 1.00 92.19 245 ILE A O 1
ATOM 1914 N N . ASP A 1 246 ? 7.888 3.656 0.941 1.00 81.25 246 ASP A N 1
ATOM 1915 C CA . ASP A 1 246 ? 8.356 3.804 2.302 1.00 81.25 246 ASP A CA 1
ATOM 1916 C C . ASP A 1 246 ? 7.175 3.796 3.283 1.00 81.25 246 ASP A C 1
ATOM 1918 O O . ASP A 1 246 ? 6.180 4.510 3.112 1.00 81.25 246 ASP A O 1
ATOM 1922 N N . ASP A 1 247 ? 7.320 2.984 4.326 1.00 74.12 247 ASP A N 1
ATOM 1923 C CA . ASP A 1 247 ? 6.419 2.884 5.475 1.00 74.12 247 ASP A CA 1
ATOM 1924 C C . ASP A 1 247 ? 6.995 3.621 6.695 1.00 74.12 247 ASP A C 1
ATOM 1926 O O . ASP A 1 247 ? 6.498 3.431 7.794 1.00 74.12 247 ASP A O 1
ATOM 1930 N N . ALA A 1 248 ? 8.072 4.410 6.569 1.00 57.81 248 ALA A N 1
ATOM 1931 C CA . ALA A 1 248 ? 8.774 5.023 7.701 1.00 57.81 248 ALA A CA 1
ATOM 1932 C C . ALA A 1 248 ? 7.810 5.599 8.764 1.00 57.81 248 ALA A C 1
ATOM 1934 O O . ALA A 1 248 ? 7.288 6.704 8.634 1.00 57.81 248 ALA A O 1
ATOM 1935 N N . GLN A 1 249 ? 7.597 4.809 9.828 1.00 55.72 249 GLN A N 1
ATOM 1936 C CA . GLN A 1 249 ? 6.729 5.083 10.979 1.00 55.72 249 GLN A CA 1
ATOM 1937 C C . GLN A 1 249 ? 5.237 5.300 10.650 1.00 55.72 249 GLN A C 1
ATOM 1939 O O . GLN A 1 249 ? 4.519 5.937 11.418 1.00 55.72 249 GLN A O 1
ATOM 1944 N N . GLY A 1 250 ? 4.739 4.788 9.522 1.00 60.44 250 GLY A N 1
ATOM 1945 C CA . GLY A 1 250 ? 3.385 5.064 9.059 1.00 60.44 250 GLY A CA 1
ATOM 1946 C C . GLY A 1 250 ? 2.335 4.094 9.553 1.00 60.44 250 GLY A C 1
ATOM 1947 O O . GLY A 1 250 ? 1.349 4.519 10.153 1.00 60.44 250 GLY A O 1
ATOM 1948 N N . PHE A 1 251 ? 2.547 2.800 9.341 1.00 68.75 251 PHE A N 1
ATOM 1949 C CA . PHE A 1 251 ? 1.546 1.781 9.631 1.00 68.75 251 PHE A CA 1
ATOM 1950 C C . PHE A 1 251 ? 1.025 1.834 11.076 1.00 68.75 251 PHE A C 1
ATOM 1952 O O . PHE A 1 251 ? -0.186 1.888 11.306 1.00 68.75 251 PHE A O 1
ATOM 1959 N N . GLU A 1 252 ? 1.932 1.861 12.058 1.00 67.75 252 GLU A N 1
ATOM 1960 C CA . GLU A 1 252 ? 1.574 1.932 13.480 1.00 67.75 252 GLU A CA 1
ATOM 1961 C C . GLU A 1 252 ? 0.802 3.205 13.815 1.00 67.75 252 GLU A C 1
ATOM 1963 O O . GLU A 1 252 ? -0.146 3.163 14.592 1.00 67.75 252 GLU A O 1
ATOM 1968 N N . HIS A 1 253 ? 1.172 4.331 13.207 1.00 71.31 253 HIS A N 1
ATOM 1969 C CA . HIS A 1 253 ? 0.545 5.619 13.474 1.00 71.31 253 HIS A CA 1
ATOM 1970 C C . HIS A 1 253 ? -0.818 5.769 12.788 1.00 71.31 253 HIS A C 1
ATOM 1972 O O . HIS A 1 253 ? -1.720 6.363 13.381 1.00 71.31 253 HIS A O 1
ATOM 1978 N N . ILE A 1 254 ? -0.982 5.240 11.570 1.00 73.75 254 ILE A N 1
ATOM 1979 C CA . ILE A 1 254 ? -2.250 5.257 10.824 1.00 73.75 254 ILE A CA 1
ATOM 1980 C C . ILE A 1 254 ? -3.317 4.511 11.612 1.00 73.75 254 ILE A C 1
ATOM 1982 O O . ILE A 1 254 ? -4.389 5.048 11.884 1.00 73.75 254 ILE A O 1
ATOM 1986 N N . PHE A 1 255 ? -3.005 3.271 11.983 1.00 76.56 255 PHE A N 1
ATOM 1987 C CA . PHE A 1 255 ? -3.971 2.366 12.591 1.00 76.56 255 PHE A CA 1
ATOM 1988 C C . PHE A 1 255 ? -3.914 2.382 14.123 1.00 76.56 255 PHE A C 1
ATOM 1990 O O . PHE A 1 255 ? -4.730 1.734 14.767 1.00 76.56 255 PHE A O 1
ATOM 1997 N N . GLN A 1 256 ? -2.992 3.145 14.720 1.00 76.25 256 GLN A N 1
ATOM 1998 C CA . GLN A 1 256 ? -2.748 3.205 16.167 1.00 76.25 256 GLN A CA 1
ATOM 1999 C C . GLN A 1 256 ? -2.500 1.804 16.757 1.00 76.25 256 GLN A C 1
ATOM 2001 O O . GLN A 1 256 ? -3.140 1.382 17.721 1.00 76.25 256 GLN A O 1
ATOM 2006 N N . VAL A 1 257 ? -1.590 1.060 16.122 1.00 71.62 257 VAL A N 1
ATOM 2007 C CA . VAL A 1 257 ? -1.279 -0.340 16.455 1.00 71.62 257 VAL A CA 1
ATOM 2008 C C . VAL A 1 257 ? -0.362 -0.419 17.673 1.00 71.62 257 VAL A C 1
ATOM 2010 O O . VAL A 1 257 ? 0.558 0.375 17.828 1.00 71.62 257 VAL A O 1
ATOM 2013 N N . LEU A 1 258 ? -0.596 -1.405 18.542 1.00 54.66 258 LEU A N 1
ATOM 2014 C CA . LEU A 1 258 ? 0.126 -1.567 19.813 1.00 54.66 258 LEU A CA 1
ATOM 2015 C C . LEU A 1 258 ? 1.545 -2.145 19.714 1.00 54.66 258 LEU A C 1
ATOM 2017 O O . LEU A 1 258 ? 2.283 -2.123 20.700 1.00 54.66 258 LEU A O 1
ATOM 2021 N N . ARG A 1 259 ? 1.918 -2.733 18.577 1.00 59.22 259 ARG A N 1
ATOM 2022 C CA . ARG A 1 259 ? 3.194 -3.439 18.407 1.00 59.22 259 ARG A CA 1
ATOM 2023 C C . ARG A 1 259 ? 4.168 -2.607 17.588 1.00 59.22 259 ARG A C 1
ATOM 2025 O O . ARG A 1 259 ? 3.777 -2.097 16.548 1.00 59.22 259 ARG A O 1
ATOM 2032 N N . ASN A 1 260 ? 5.439 -2.622 18.000 1.00 48.50 260 ASN A N 1
ATOM 2033 C CA . ASN A 1 260 ? 6.553 -2.233 17.139 1.00 48.50 260 ASN A CA 1
ATOM 2034 C C . ASN A 1 260 ? 6.636 -3.227 15.970 1.00 48.50 260 ASN A C 1
ATOM 2036 O O . ASN A 1 260 ? 7.116 -4.353 16.126 1.00 48.50 260 ASN A O 1
ATOM 2040 N N . ILE A 1 261 ? 6.193 -2.812 14.795 1.00 53.38 261 ILE A N 1
ATOM 2041 C CA . ILE A 1 261 ? 6.421 -3.437 13.499 1.00 53.38 261 ILE A CA 1
ATOM 2042 C C . ILE A 1 261 ? 7.860 -3.095 13.080 1.00 53.38 261 ILE A C 1
ATOM 2044 O O . ILE A 1 261 ? 8.124 -2.428 12.086 1.00 53.38 261 ILE A O 1
ATOM 2048 N N . GLY A 1 262 ? 8.830 -3.524 13.889 1.00 46.25 262 GLY A N 1
ATOM 2049 C CA . GLY A 1 262 ? 10.243 -3.434 13.543 1.00 46.25 262 GLY A CA 1
ATOM 2050 C C . GLY A 1 262 ? 10.589 -4.444 12.448 1.00 46.25 262 GLY A C 1
ATOM 2051 O O . GLY A 1 262 ? 10.224 -5.615 12.545 1.00 46.25 262 GLY A O 1
ATOM 2052 N N . GLY A 1 263 ? 11.311 -4.006 11.416 1.00 54.41 263 GLY A N 1
ATOM 2053 C CA . GLY A 1 263 ? 11.784 -4.860 10.323 1.00 54.41 263 GLY A CA 1
ATOM 2054 C C . GLY A 1 263 ? 11.756 -4.157 8.968 1.00 54.41 263 GLY A C 1
ATOM 2055 O O . GLY A 1 263 ? 11.390 -2.989 8.871 1.00 54.41 263 GLY A O 1
ATOM 2056 N N . SER A 1 264 ? 12.160 -4.871 7.916 1.00 61.56 264 SER A N 1
ATOM 2057 C CA . SER A 1 264 ? 11.962 -4.418 6.536 1.00 61.56 264 SER A CA 1
ATOM 2058 C C . SER A 1 264 ? 10.468 -4.319 6.217 1.00 61.56 264 SER A C 1
ATOM 2060 O O . SER A 1 264 ? 9.689 -5.194 6.604 1.00 61.56 264 SER A O 1
ATOM 2062 N N . THR A 1 265 ? 10.085 -3.273 5.487 1.00 77.62 265 THR A N 1
ATOM 2063 C CA . THR A 1 265 ? 8.727 -3.038 4.989 1.00 77.62 265 THR A CA 1
ATOM 2064 C C . THR A 1 265 ? 8.167 -4.284 4.299 1.00 77.62 265 THR A C 1
ATOM 2066 O O . THR A 1 265 ? 8.752 -4.790 3.343 1.00 77.62 265 THR A O 1
ATOM 2069 N N . HIS A 1 266 ? 7.030 -4.796 4.780 1.00 90.44 266 HIS A N 1
ATOM 2070 C CA . HIS A 1 266 ? 6.376 -5.963 4.184 1.00 90.44 266 HIS A CA 1
ATOM 2071 C C . HIS A 1 266 ? 5.285 -5.522 3.192 1.00 90.44 266 HIS A C 1
ATOM 2073 O O . HIS A 1 266 ? 4.465 -4.674 3.556 1.00 90.44 266 HIS A O 1
ATOM 2079 N N . PRO A 1 267 ? 5.171 -6.122 1.990 1.00 94.25 267 PRO A N 1
ATOM 2080 C CA . PRO A 1 267 ? 4.180 -5.715 0.986 1.00 94.25 267 PRO A CA 1
ATOM 2081 C C . PRO A 1 267 ? 2.738 -5.760 1.496 1.00 94.25 267 PRO A C 1
ATOM 2083 O O . PRO A 1 267 ? 1.930 -4.898 1.171 1.00 94.25 267 PRO A O 1
ATOM 2086 N N . TYR A 1 268 ? 2.398 -6.734 2.337 1.00 95.44 268 TYR A N 1
ATOM 2087 C CA . TYR A 1 268 ? 1.047 -6.808 2.904 1.00 95.44 268 TYR A CA 1
ATOM 2088 C C . TYR A 1 268 ? 0.731 -5.627 3.822 1.00 95.44 268 TYR A C 1
ATOM 2090 O O . TYR A 1 268 ? -0.407 -5.174 3.826 1.00 95.44 268 TYR A O 1
ATOM 2098 N N . ASN A 1 269 ? 1.726 -5.086 4.535 1.00 93.06 269 ASN A N 1
ATOM 2099 C CA . ASN A 1 269 ? 1.530 -3.887 5.345 1.00 93.06 269 ASN A CA 1
ATOM 2100 C C . ASN A 1 269 ? 1.320 -2.659 4.451 1.00 93.06 269 ASN A C 1
ATOM 2102 O O . ASN A 1 269 ? 0.388 -1.891 4.680 1.00 93.06 269 ASN A O 1
ATOM 2106 N N . ILE A 1 270 ? 2.120 -2.530 3.385 1.00 93.56 270 ILE A N 1
ATOM 2107 C CA . ILE A 1 270 ? 1.939 -1.479 2.375 1.00 93.56 270 ILE A CA 1
ATOM 2108 C C . ILE A 1 270 ? 0.538 -1.528 1.772 1.00 93.56 270 ILE A C 1
ATOM 2110 O O . ILE A 1 270 ? -0.106 -0.491 1.683 1.00 93.56 270 ILE A O 1
ATOM 2114 N N . HIS A 1 271 ? 0.020 -2.712 1.444 1.00 96.25 271 HIS A N 1
ATOM 2115 C CA . HIS A 1 271 ? -1.360 -2.849 0.978 1.00 96.25 271 HIS A CA 1
ATOM 2116 C C . HIS A 1 271 ? -2.369 -2.262 1.963 1.00 96.25 271 HIS A C 1
ATOM 2118 O O . HIS A 1 271 ? -3.251 -1.519 1.545 1.00 96.25 271 HIS A O 1
ATOM 2124 N N . GLN A 1 272 ? -2.254 -2.560 3.263 1.00 95.25 272 GLN A N 1
ATOM 2125 C CA . GLN A 1 272 ? -3.191 -2.001 4.246 1.00 95.25 272 GLN A CA 1
ATOM 2126 C C . GLN A 1 272 ? -3.139 -0.467 4.262 1.00 95.25 272 GLN A C 1
ATOM 2128 O O . GLN A 1 272 ? -4.184 0.166 4.360 1.00 95.25 272 GLN A O 1
ATOM 2133 N N . ILE A 1 273 ? -1.953 0.137 4.119 1.00 93.44 273 ILE A N 1
ATOM 2134 C CA . ILE A 1 273 ? -1.791 1.598 4.029 1.00 93.44 273 ILE A CA 1
ATOM 2135 C C . ILE A 1 273 ? -2.421 2.139 2.744 1.00 93.44 273 ILE A C 1
ATOM 2137 O O . ILE A 1 273 ? -3.172 3.111 2.784 1.00 93.44 273 ILE A O 1
ATOM 2141 N N . LEU A 1 274 ? -2.116 1.526 1.600 1.00 95.44 274 LEU A N 1
ATOM 2142 C CA . LEU A 1 274 ? -2.614 1.984 0.306 1.00 95.44 274 LEU A CA 1
ATOM 2143 C C . LEU A 1 274 ? -4.140 1.939 0.263 1.00 95.44 274 LEU A C 1
ATOM 2145 O O . LEU A 1 274 ? -4.758 2.951 -0.048 1.00 95.44 274 LEU A O 1
ATOM 2149 N N . VAL A 1 275 ? -4.741 0.817 0.653 1.00 97.06 275 VAL A N 1
ATOM 2150 C CA . VAL A 1 275 ? -6.195 0.644 0.630 1.00 97.06 275 VAL A CA 1
ATOM 2151 C C . VAL A 1 275 ? -6.859 1.461 1.739 1.00 97.06 275 VAL A C 1
ATOM 2153 O O . VAL A 1 275 ? -7.716 2.291 1.458 1.00 97.06 275 VAL A O 1
ATOM 2156 N N . GLY A 1 276 ? -6.457 1.254 2.995 1.00 92.94 276 GLY A N 1
ATOM 2157 C CA . GLY A 1 276 ? -7.178 1.784 4.154 1.00 92.94 276 GLY A CA 1
ATOM 2158 C C . GLY A 1 276 ? -6.918 3.259 4.456 1.00 92.94 276 GLY A C 1
ATOM 2159 O O . GLY A 1 276 ? -7.727 3.883 5.134 1.00 92.94 276 GLY A O 1
ATOM 2160 N N . TYR A 1 277 ? -5.797 3.824 3.991 1.00 91.75 277 TYR A N 1
ATOM 2161 C CA . TYR A 1 277 ? -5.442 5.225 4.252 1.00 91.75 277 TYR A CA 1
ATOM 2162 C C . TYR A 1 277 ? -5.365 6.081 2.989 1.00 91.75 277 TYR A C 1
ATOM 2164 O O . TYR A 1 277 ? -5.820 7.222 3.002 1.00 91.75 277 TYR A O 1
ATOM 2172 N N . GLN A 1 278 ? -4.774 5.565 1.909 1.00 93.88 278 GLN A N 1
ATOM 2173 C CA . GLN A 1 278 ? -4.666 6.322 0.658 1.00 93.88 278 GLN A CA 1
ATOM 2174 C C . GLN A 1 278 ? -5.838 6.087 -0.304 1.00 93.88 278 GLN A C 1
ATOM 2176 O O . GLN A 1 278 ? -5.887 6.748 -1.343 1.00 93.88 278 GLN A O 1
ATOM 2181 N N . GLU A 1 279 ? -6.754 5.168 0.025 1.00 95.88 279 GLU A N 1
ATOM 2182 C CA . GLU A 1 279 ? -7.898 4.788 -0.813 1.00 95.88 279 GLU A CA 1
ATOM 2183 C C . GLU A 1 279 ? -7.465 4.348 -2.227 1.00 95.88 279 GLU A C 1
ATOM 2185 O O . GLU A 1 279 ? -8.104 4.646 -3.238 1.00 95.88 279 GLU A O 1
ATOM 2190 N N . ILE A 1 280 ? -6.323 3.659 -2.309 1.00 97.25 280 ILE A N 1
ATOM 2191 C CA . ILE A 1 280 ? -5.773 3.090 -3.540 1.00 97.25 280 ILE A CA 1
ATOM 2192 C C . ILE A 1 280 ? -6.062 1.596 -3.546 1.00 97.25 280 ILE A C 1
ATOM 2194 O O . ILE A 1 280 ? -5.492 0.842 -2.756 1.00 97.25 280 ILE A O 1
ATOM 2198 N N . ASP A 1 281 ? -6.909 1.163 -4.478 1.00 96.75 281 ASP A N 1
ATOM 2199 C CA . ASP A 1 281 ? -7.106 -0.258 -4.736 1.00 96.75 281 ASP A CA 1
ATOM 2200 C C . ASP A 1 281 ? -5.874 -0.845 -5.435 1.00 96.75 281 ASP A C 1
ATOM 2202 O O . ASP A 1 281 ? -5.416 -0.353 -6.467 1.00 96.75 281 ASP A O 1
ATOM 2206 N N . THR A 1 282 ? -5.328 -1.899 -4.841 1.00 97.00 282 THR A N 1
ATOM 2207 C CA . THR A 1 282 ? -4.148 -2.619 -5.335 1.00 97.00 282 THR A CA 1
ATOM 2208 C C . THR A 1 282 ? -4.537 -3.847 -6.162 1.00 97.00 282 THR A C 1
ATOM 2210 O O . THR A 1 282 ? -3.669 -4.516 -6.722 1.00 97.00 282 THR A O 1
ATOM 2213 N N . GLY A 1 283 ? -5.841 -4.136 -6.262 1.00 96.94 283 GLY A N 1
ATOM 2214 C CA . GLY A 1 283 ? -6.409 -5.183 -7.104 1.00 96.94 283 GLY A CA 1
ATOM 2215 C C . GLY A 1 283 ? -6.377 -6.585 -6.500 1.00 96.94 283 GLY A C 1
ATOM 2216 O O . GLY A 1 283 ? -6.805 -7.521 -7.165 1.00 96.94 283 GLY A O 1
ATOM 2217 N N . TYR A 1 284 ? -5.889 -6.758 -5.267 1.00 98.25 284 TYR A N 1
ATOM 2218 C CA . TYR A 1 284 ? -5.847 -8.056 -4.591 1.00 98.25 284 TYR A CA 1
ATOM 2219 C C . TYR A 1 284 ? -6.457 -8.002 -3.183 1.00 98.25 284 TYR A C 1
ATOM 2221 O O . TYR A 1 284 ? -6.774 -6.932 -2.659 1.00 98.25 284 TYR A O 1
ATOM 2229 N N . ARG A 1 285 ? -6.665 -9.178 -2.577 1.00 97.94 285 ARG A N 1
ATOM 2230 C CA . ARG A 1 285 ? -7.168 -9.321 -1.200 1.00 97.94 285 ARG A CA 1
ATOM 2231 C C . ARG A 1 285 ? -6.299 -10.278 -0.393 1.00 97.94 285 ARG A C 1
ATOM 2233 O O . ARG A 1 285 ? -5.862 -11.308 -0.905 1.00 97.94 285 ARG A O 1
ATOM 2240 N N . LEU A 1 286 ? -6.064 -9.945 0.873 1.00 97.88 286 LEU A N 1
ATOM 2241 C CA . LEU A 1 286 ? -5.430 -10.850 1.834 1.00 97.88 286 LEU A CA 1
ATOM 2242 C C . LEU A 1 286 ? -6.481 -11.788 2.433 1.00 97.88 286 LEU A C 1
ATOM 2244 O O . LEU A 1 286 ? -7.577 -11.343 2.760 1.00 97.88 286 LEU A O 1
ATOM 2248 N N . VAL A 1 287 ? -6.129 -13.061 2.600 1.00 96.44 287 VAL A N 1
ATOM 2249 C CA . VAL A 1 287 ? -6.976 -14.075 3.240 1.00 96.44 287 VAL A CA 1
ATOM 2250 C C . VAL A 1 287 ? -6.354 -14.453 4.581 1.00 96.44 287 VAL A C 1
ATOM 2252 O O . VAL A 1 287 ? -5.152 -14.741 4.648 1.00 96.44 287 VAL A O 1
ATOM 2255 N N . VAL A 1 288 ? -7.166 -14.435 5.639 1.00 93.25 288 VAL A N 1
ATOM 2256 C CA . VAL A 1 288 ? -6.764 -14.628 7.042 1.00 93.25 288 VAL A CA 1
ATOM 2257 C C . VAL A 1 288 ? -7.727 -15.511 7.823 1.00 93.25 288 VAL A C 1
ATOM 2259 O O . VAL A 1 288 ? -8.788 -15.852 7.260 1.00 93.25 288 VAL A O 1
#

Sequence (288 aa):
MPDGKLELELMDVHGEPIGQHVNIFLRHQTLSNDRVARDVDASQTIVVSGLHEAPQGTYRIEIDAPSYQSVNQFVSIPSGRPARKTYTLPVNKDRVVDVNFPPFDELGAVRALLENSPAVAGFAEKTGQALYGALDKPRCAGLLNMAAKAERTRLNNNRTVLSYITELREIRGDRFYAKVDPTLRSETKNSIGSGLFHKVSGALHKPVPPFEPADSFKTQDRYGNLQLTFSVDRASGEWMVDMDIDDAQGFEHIFQVLRNIGGSTHPYNIHQILVGYQEIDTGYRLVV

pLDDT: mean 92.94, std 8.99, range [46.25, 98.56]

Nearest PDB structures (foldseek):
  2nsm-assembly1_A  TM=6.571E-01  e=1.353E-04  Homo sapiens
  8qox-assembly1_X  TM=3.449E-01  e=1.936E-04  Sulfolobus acidocaldarius DSM 639
  8c7m-assembly2_B  TM=6.729E-01  e=1.295E-01  Homo sapiens
  8bnq-assembly2_B  TM=4.112E-01  e=6.489E-01  Homo sapiens
  2ahc-assembly2_B  TM=4.123E-01  e=3.664E+00  Escherichia coli